Protein AF-A0A6J3LUP3-F1 (afdb_monomer)

Radius of gyration: 17.66 Å; Cα contacts (8 Å, |Δi|>4): 448; chains: 1; bounding box: 46×44×47 Å

Structure (mmCIF, N/CA/C/O backbone):
data_AF-A0A6J3LUP3-F1
#
_entry.id   AF-A0A6J3LUP3-F1
#
loop_
_atom_site.group_PDB
_atom_site.id
_atom_site.type_symbol
_atom_site.label_atom_id
_atom_site.label_alt_id
_atom_site.label_comp_id
_atom_site.label_asym_id
_atom_site.label_entity_id
_atom_site.label_seq_id
_atom_site.pdbx_PDB_ins_code
_atom_site.Cartn_x
_atom_site.Cartn_y
_atom_site.Cartn_z
_atom_site.occupancy
_atom_site.B_iso_or_equiv
_atom_site.auth_seq_id
_atom_site.auth_comp_id
_atom_site.auth_asym_id
_atom_site.auth_atom_id
_atom_site.pdbx_PDB_model_num
ATOM 1 N N . MET A 1 1 ? 12.423 1.508 -3.171 1.00 93.50 1 MET A N 1
ATOM 2 C CA . MET A 1 1 ? 11.706 2.631 -2.540 1.00 93.50 1 MET A CA 1
ATOM 3 C C . MET A 1 1 ? 11.277 2.197 -1.143 1.00 93.50 1 MET A C 1
ATOM 5 O O . MET A 1 1 ? 10.620 1.167 -1.035 1.00 93.50 1 MET A O 1
ATOM 9 N N . PRO A 1 2 ? 11.637 2.921 -0.070 1.00 95.81 2 PRO A N 1
ATOM 10 C CA . PRO A 1 2 ? 11.145 2.643 1.284 1.00 95.81 2 PRO A CA 1
ATOM 11 C C . PRO A 1 2 ? 9.615 2.756 1.351 1.00 95.81 2 PRO A C 1
ATOM 13 O O . PRO A 1 2 ? 9.026 3.575 0.643 1.00 95.81 2 PRO A O 1
ATOM 16 N N . LEU A 1 3 ? 8.964 1.976 2.219 1.00 97.62 3 LEU A N 1
ATOM 17 C CA . LEU A 1 3 ? 7.501 1.999 2.377 1.00 97.62 3 LEU A CA 1
ATOM 18 C C . LEU A 1 3 ? 6.988 3.373 2.843 1.00 97.62 3 LEU A C 1
ATOM 20 O O . LEU A 1 3 ? 5.899 3.790 2.461 1.00 97.62 3 LEU A O 1
ATOM 24 N N . GLU A 1 4 ? 7.795 4.113 3.597 1.00 97.38 4 GLU A N 1
ATOM 25 C CA . GLU A 1 4 ? 7.544 5.497 4.004 1.00 97.38 4 GLU A CA 1
ATOM 26 C C . GLU A 1 4 ? 7.571 6.457 2.805 1.00 97.38 4 GLU A C 1
ATOM 28 O O . GLU A 1 4 ? 6.749 7.368 2.702 1.00 97.38 4 GLU A O 1
ATOM 33 N N . GLY A 1 5 ? 8.498 6.230 1.867 1.00 95.75 5 GLY A N 1
ATOM 34 C CA . GLY A 1 5 ? 8.572 6.974 0.609 1.00 95.75 5 GLY A CA 1
ATOM 35 C C . GLY A 1 5 ? 7.363 6.693 -0.273 1.00 95.75 5 GLY A C 1
ATOM 36 O O . GLY A 1 5 ? 6.734 7.623 -0.773 1.00 95.75 5 GLY A O 1
ATOM 37 N N . LEU A 1 6 ? 6.969 5.420 -0.370 1.00 95.25 6 LEU A N 1
ATOM 38 C CA . LEU A 1 6 ? 5.735 5.014 -1.036 1.00 95.25 6 LEU A CA 1
ATOM 39 C C . LEU A 1 6 ? 4.502 5.690 -0.412 1.00 95.25 6 LEU A C 1
ATOM 41 O O . LEU A 1 6 ? 3.643 6.195 -1.133 1.00 95.25 6 LEU A O 1
ATOM 45 N N . TYR A 1 7 ? 4.419 5.727 0.919 1.00 96.31 7 TYR A N 1
ATOM 46 C CA . TYR A 1 7 ? 3.330 6.390 1.634 1.00 96.31 7 TYR A CA 1
ATOM 47 C C . TYR A 1 7 ? 3.274 7.898 1.344 1.00 96.31 7 TYR A C 1
ATOM 49 O O . TYR A 1 7 ? 2.184 8.443 1.155 1.00 96.31 7 TYR A O 1
ATOM 57 N N . SER A 1 8 ? 4.431 8.569 1.253 1.00 94.56 8 SER A N 1
ATOM 58 C CA . SER A 1 8 ? 4.510 9.977 0.830 1.00 94.56 8 SER A CA 1
ATOM 59 C C . SER A 1 8 ? 3.925 10.162 -0.566 1.00 94.56 8 SER A C 1
ATOM 61 O O . SER A 1 8 ? 3.013 10.967 -0.731 1.00 94.56 8 SER A O 1
ATOM 63 N N . LEU A 1 9 ? 4.375 9.358 -1.534 1.00 91.62 9 LEU A N 1
ATOM 64 C CA . LEU A 1 9 ? 3.915 9.427 -2.922 1.00 91.62 9 LEU A CA 1
ATOM 65 C C . LEU A 1 9 ? 2.401 9.195 -3.046 1.00 91.62 9 LEU A C 1
ATOM 67 O O . LEU A 1 9 ? 1.710 9.925 -3.755 1.00 91.62 9 LEU A O 1
ATOM 71 N N . LEU A 1 10 ? 1.853 8.220 -2.313 1.00 91.12 10 LEU A N 1
ATOM 72 C CA . LEU A 1 10 ? 0.406 7.985 -2.246 1.00 91.12 10 LEU A CA 1
ATOM 73 C C . LEU A 1 10 ? -0.349 9.204 -1.703 1.00 91.12 10 LEU A C 1
ATOM 75 O O . LEU A 1 10 ? -1.416 9.553 -2.213 1.00 91.12 10 LEU A O 1
ATOM 79 N N . SER A 1 11 ? 0.205 9.864 -0.684 1.00 91.81 11 SER A N 1
ATOM 80 C CA . SER A 1 11 ? -0.378 11.086 -0.1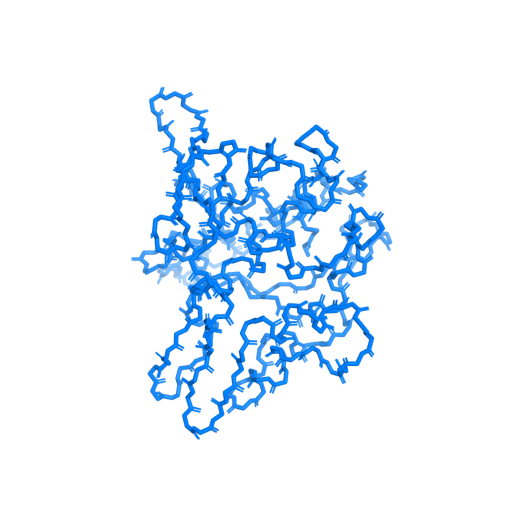33 1.00 91.81 11 SER A CA 1
ATOM 81 C C . SER A 1 11 ? -0.379 12.219 -1.150 1.00 91.81 11 SER A C 1
ATOM 83 O O . SER A 1 11 ? -1.368 12.934 -1.294 1.00 91.81 11 SER A O 1
ATOM 85 N N . ASP A 1 12 ? 0.730 12.409 -1.851 1.00 88.69 12 ASP A N 1
ATOM 86 C CA . ASP A 1 12 ? 0.857 13.490 -2.816 1.00 88.69 12 ASP A CA 1
ATOM 87 C C . ASP A 1 12 ? -0.070 13.257 -4.023 1.00 88.69 12 ASP A C 1
ATOM 89 O O . ASP A 1 12 ? -0.799 14.170 -4.426 1.00 88.69 12 ASP A O 1
ATOM 93 N N . SER A 1 13 ? -0.198 12.004 -4.475 1.00 84.62 13 SER A N 1
ATOM 94 C CA . SER A 1 13 ? -1.187 11.584 -5.477 1.00 84.62 13 SER A CA 1
ATOM 95 C C . SER A 1 13 ? -2.629 11.906 -5.051 1.00 84.62 13 SER A C 1
ATOM 97 O O . SER A 1 13 ? -3.381 12.523 -5.809 1.00 84.62 13 SER A O 1
ATOM 99 N N . LYS A 1 14 ? -3.027 1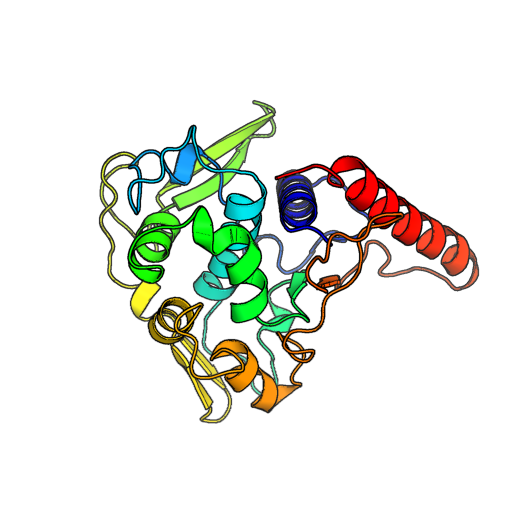1.582 -3.810 1.00 86.12 14 LYS A N 1
ATOM 100 C CA . LYS A 1 14 ? -4.375 11.899 -3.291 1.00 86.12 14 LYS A CA 1
ATOM 101 C C . LYS A 1 14 ? -4.635 13.390 -3.099 1.00 86.12 14 LYS A C 1
ATOM 103 O O . LYS A 1 14 ? -5.789 13.812 -3.150 1.00 86.12 14 LYS A O 1
ATOM 108 N N . GLN A 1 15 ? -3.586 14.182 -2.908 1.00 86.75 15 GLN A N 1
ATOM 109 C CA . GLN A 1 15 ? -3.655 15.643 -2.871 1.00 86.75 15 GLN A CA 1
ATOM 110 C C . GLN A 1 15 ? -3.724 16.273 -4.269 1.00 86.75 15 GLN A C 1
ATOM 112 O O . GLN A 1 15 ? -3.834 17.496 -4.366 1.00 86.75 15 GLN A O 1
ATOM 117 N N . GLN A 1 16 ? -3.665 15.461 -5.333 1.00 80.12 16 GLN A N 1
ATOM 118 C CA . GLN A 1 16 ? -3.541 15.903 -6.724 1.00 80.12 16 GLN A CA 1
ATOM 119 C C . GLN A 1 16 ? -2.311 16.790 -6.947 1.00 80.12 16 GLN A C 1
ATOM 121 O O . GLN A 1 16 ? -2.322 17.694 -7.786 1.00 80.12 16 GLN A O 1
ATOM 126 N N . LYS A 1 17 ? -1.244 16.553 -6.180 1.00 80.69 17 LYS A N 1
ATOM 127 C CA . LYS A 1 17 ? 0.051 17.149 -6.481 1.00 80.69 17 LYS A CA 1
ATOM 128 C C . LYS A 1 17 ? 0.625 16.458 -7.706 1.00 80.69 17 LYS A C 1
ATOM 130 O O . LYS A 1 17 ? 0.452 15.257 -7.907 1.00 80.69 17 LYS A O 1
ATOM 135 N N . MET A 1 18 ? 1.274 17.255 -8.540 1.00 68.31 18 MET A N 1
ATOM 136 C CA . MET A 1 18 ? 1.994 16.750 -9.697 1.00 68.31 18 MET A CA 1
ATOM 137 C C . MET A 1 18 ? 3.291 16.121 -9.194 1.00 68.31 18 MET A C 1
ATOM 139 O O . MET A 1 18 ? 4.218 16.847 -8.850 1.00 68.31 18 MET A O 1
ATOM 143 N N . GLU A 1 19 ? 3.326 14.793 -9.137 1.00 72.31 19 GLU A N 1
ATOM 144 C CA . GLU A 1 19 ? 4.516 14.012 -8.790 1.00 72.31 19 GLU A CA 1
ATOM 145 C C . GLU A 1 19 ? 5.080 13.354 -10.051 1.00 72.31 19 GLU A C 1
ATOM 147 O O . GLU A 1 19 ? 4.327 12.899 -10.922 1.00 72.31 19 GLU A O 1
ATOM 152 N N . THR A 1 20 ? 6.406 13.285 -10.177 1.00 78.31 20 THR A N 1
ATOM 153 C CA . THR A 1 20 ? 7.034 12.702 -11.374 1.00 78.31 20 THR A CA 1
ATOM 154 C C . THR A 1 20 ? 6.843 11.188 -11.390 1.00 78.31 20 THR A C 1
ATOM 156 O O . THR A 1 20 ? 6.611 10.603 -12.455 1.00 78.31 20 THR A O 1
ATOM 159 N N . LEU A 1 21 ? 6.910 10.558 -10.210 1.00 82.50 21 LEU A N 1
ATOM 160 C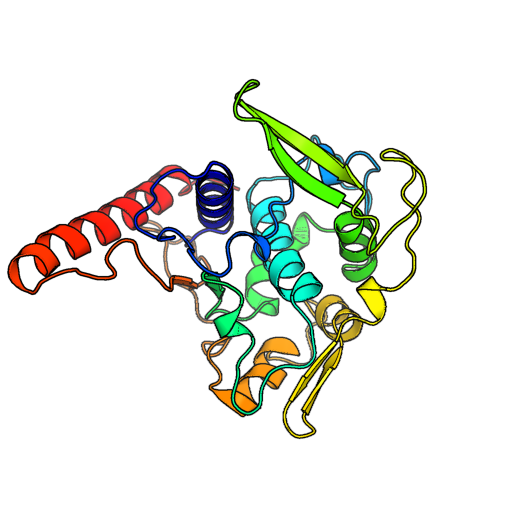 CA . LEU A 1 21 ? 6.854 9.105 -10.035 1.00 82.50 21 LEU A CA 1
ATOM 161 C C . LEU A 1 21 ? 5.442 8.523 -10.078 1.00 82.50 21 LEU A C 1
ATOM 163 O O . LEU A 1 21 ? 5.271 7.371 -10.459 1.00 82.50 21 LEU A O 1
ATOM 167 N N . ILE A 1 22 ? 4.419 9.293 -9.724 1.00 75.50 22 ILE A N 1
ATOM 168 C CA . ILE A 1 22 ? 3.023 8.891 -9.910 1.00 75.50 22 ILE A CA 1
ATOM 169 C C . ILE A 1 22 ? 2.407 9.948 -10.803 1.00 75.50 22 ILE A C 1
ATOM 171 O O . ILE A 1 22 ? 1.843 10.933 -10.326 1.00 75.50 22 ILE A O 1
ATOM 175 N N . GLY A 1 23 ? 2.567 9.767 -12.116 1.00 63.66 23 GLY A N 1
ATOM 176 C CA . GLY A 1 23 ? 1.936 10.682 -13.051 1.00 63.66 23 GLY A CA 1
ATOM 177 C C . GLY A 1 23 ? 0.432 10.672 -12.839 1.00 63.66 23 GLY A C 1
ATOM 178 O O . GLY A 1 23 ? -0.132 9.691 -12.352 1.00 63.66 23 GLY A O 1
ATOM 179 N N . TYR A 1 24 ? -0.193 11.811 -13.150 1.00 55.19 24 TYR A N 1
ATOM 180 C CA . TYR A 1 24 ? -1.622 12.027 -12.967 1.00 55.19 24 TYR A CA 1
ATOM 181 C C . TYR A 1 24 ? -2.379 10.829 -13.532 1.00 55.19 24 TYR A C 1
ATOM 183 O O . TYR A 1 24 ? -2.477 10.659 -14.751 1.00 55.19 24 TYR A O 1
ATOM 191 N N . ASP A 1 25 ? -2.852 9.973 -12.629 1.00 51.84 25 ASP A N 1
ATOM 192 C CA . ASP A 1 25 ? -3.521 8.733 -12.959 1.00 51.84 25 ASP A CA 1
ATOM 193 C C . ASP A 1 25 ? -4.909 9.113 -13.467 1.00 51.84 25 ASP A C 1
ATOM 195 O O . ASP A 1 25 ? -5.903 9.092 -12.743 1.00 51.84 25 ASP A O 1
ATOM 199 N N . ARG A 1 26 ? -4.947 9.557 -14.730 1.00 45.44 26 ARG A N 1
ATOM 200 C CA . ARG A 1 26 ? -6.134 10.026 -15.454 1.00 45.44 26 ARG A CA 1
ATOM 201 C C . ARG A 1 26 ? -7.203 8.932 -15.546 1.00 45.44 26 ARG A C 1
ATOM 203 O O . ARG A 1 26 ? -8.297 9.228 -16.010 1.00 45.44 26 ARG A O 1
ATOM 210 N N . TYR A 1 27 ? -6.888 7.706 -15.116 1.00 48.50 27 TYR A N 1
ATOM 211 C CA . TYR A 1 27 ? -7.770 6.553 -15.194 1.00 48.50 27 TYR A CA 1
ATOM 212 C C . TYR A 1 27 ? -7.964 5.781 -13.878 1.00 48.50 27 TYR A C 1
ATOM 214 O O . TYR A 1 27 ? -8.989 5.117 -13.779 1.00 48.50 27 TYR A O 1
ATOM 222 N N . ASN A 1 28 ? -7.089 5.859 -12.859 1.00 53.78 28 ASN A N 1
ATOM 223 C CA . ASN A 1 28 ? -7.186 4.948 -11.701 1.00 53.78 28 ASN A CA 1
ATOM 224 C C . ASN A 1 28 ? -6.783 5.503 -10.317 1.00 53.78 28 ASN A C 1
ATOM 226 O O . ASN A 1 28 ? -6.755 4.738 -9.349 1.00 53.78 28 ASN A O 1
ATOM 230 N N . GLY A 1 29 ? -6.576 6.817 -10.143 1.00 58.62 29 GLY A N 1
ATOM 231 C CA . GLY A 1 29 ? -6.276 7.395 -8.816 1.00 58.62 29 GLY A CA 1
ATOM 232 C C . GLY A 1 29 ? -7.355 7.117 -7.751 1.00 58.62 29 GLY A C 1
ATOM 233 O O . GLY A 1 29 ? -7.087 7.150 -6.547 1.00 58.62 29 GLY A O 1
ATOM 234 N N . GLU A 1 30 ? -8.576 6.785 -8.178 1.00 64.56 30 GLU A N 1
ATOM 235 C CA . GLU A 1 30 ? -9.679 6.333 -7.322 1.00 64.56 30 GLU A CA 1
ATOM 236 C C . GLU A 1 30 ? -9.450 4.949 -6.696 1.00 64.56 30 GLU A C 1
ATOM 238 O O . GLU A 1 30 ? -9.976 4.687 -5.617 1.00 64.56 30 GLU A O 1
ATOM 243 N N . ARG A 1 31 ? -8.656 4.081 -7.338 1.00 80.75 31 ARG A N 1
ATOM 244 C CA . ARG A 1 31 ? -8.373 2.705 -6.887 1.00 80.75 31 ARG A CA 1
ATOM 245 C C . ARG A 1 31 ? -7.213 2.628 -5.893 1.00 80.75 31 ARG A C 1
ATOM 247 O O . ARG A 1 31 ? -7.069 1.627 -5.196 1.00 80.75 31 ARG A O 1
ATOM 254 N N . LEU A 1 32 ? -6.401 3.683 -5.810 1.00 88.50 32 LEU A N 1
ATOM 255 C CA . LEU A 1 32 ? -5.410 3.831 -4.751 1.00 88.50 32 LEU A CA 1
ATOM 256 C C . LEU A 1 32 ? -6.115 4.120 -3.426 1.00 88.50 32 LEU A C 1
ATOM 258 O O . LEU A 1 32 ? -6.944 5.018 -3.328 1.00 88.50 32 LEU A O 1
ATOM 262 N N . GLU A 1 33 ? -5.754 3.406 -2.380 1.00 93.94 33 GLU A N 1
ATOM 263 C CA . GLU A 1 33 ? -6.191 3.678 -1.018 1.00 93.94 33 GLU A CA 1
ATOM 264 C C . GLU A 1 33 ? -5.069 4.406 -0.280 1.00 93.94 33 GLU A C 1
ATOM 266 O O . GLU A 1 33 ? -3.890 4.118 -0.476 1.00 93.94 33 GLU A O 1
ATOM 271 N N . TYR A 1 34 ? -5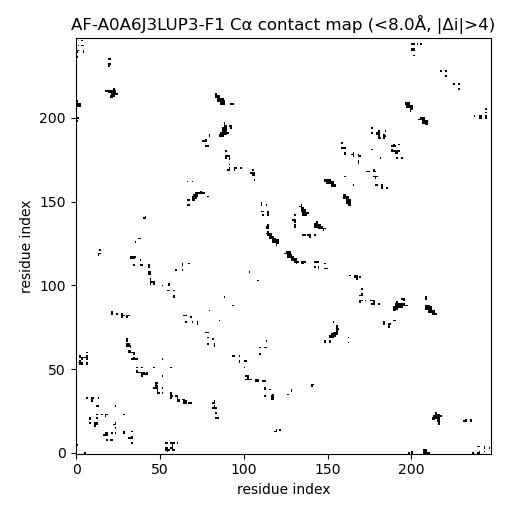.434 5.362 0.572 1.00 96.00 34 TYR A N 1
ATOM 272 C CA . TYR A 1 34 ? -4.488 6.072 1.428 1.00 96.00 34 TYR A CA 1
ATOM 273 C C . TYR A 1 34 ? -4.912 5.893 2.884 1.00 96.00 34 TYR A C 1
ATOM 275 O O . TYR A 1 34 ? -5.798 6.574 3.399 1.00 96.00 34 TYR A O 1
ATOM 283 N N . VAL A 1 35 ? -4.312 4.904 3.540 1.00 98.12 35 VAL A N 1
ATOM 284 C CA . VAL A 1 35 ? -4.617 4.565 4.930 1.00 98.12 35 VAL A CA 1
ATOM 285 C C . VAL A 1 35 ? -3.986 5.619 5.826 1.00 98.12 35 VAL A C 1
ATOM 287 O O . VAL A 1 35 ? -2.767 5.708 5.933 1.00 98.12 35 VAL A O 1
ATOM 290 N N . THR A 1 36 ? -4.817 6.417 6.490 1.00 97.94 36 THR A N 1
ATOM 291 C CA . THR A 1 36 ? -4.351 7.425 7.448 1.00 97.94 36 THR A CA 1
ATOM 292 C C . THR A 1 36 ? -4.284 6.849 8.860 1.00 97.94 36 THR A C 1
ATOM 294 O O . THR A 1 36 ? -4.860 5.802 9.162 1.00 97.94 36 THR A O 1
ATOM 297 N N . LYS A 1 37 ? -3.644 7.580 9.780 1.00 97.94 37 LYS A N 1
ATOM 298 C CA . LYS A 1 37 ? -3.649 7.245 11.215 1.00 97.94 37 LYS A CA 1
ATOM 299 C C . LYS A 1 37 ? -5.065 7.108 11.790 1.00 97.94 37 LYS A C 1
ATOM 301 O O . LYS A 1 37 ? -5.273 6.308 12.696 1.00 97.94 37 LYS A O 1
ATOM 306 N N . ASP A 1 38 ? -6.040 7.826 11.238 1.00 97.44 38 ASP A N 1
ATOM 307 C CA . ASP A 1 38 ? -7.431 7.797 11.701 1.00 97.44 38 ASP A CA 1
ATOM 308 C C . ASP A 1 38 ? -8.136 6.464 11.394 1.00 97.44 38 ASP A C 1
ATOM 310 O O . ASP A 1 38 ? -9.089 6.109 12.083 1.00 97.44 38 ASP A O 1
ATOM 314 N N . PHE A 1 39 ? -7.639 5.655 10.448 1.00 98.19 39 PHE A N 1
ATOM 315 C CA . PHE A 1 39 ? -8.162 4.295 10.231 1.00 98.19 39 PHE A CA 1
ATOM 316 C C . PHE A 1 39 ? -7.909 3.390 11.452 1.00 98.19 39 PHE A C 1
ATOM 318 O O . PHE A 1 39 ? -8.610 2.403 11.665 1.00 98.19 39 PHE A O 1
ATOM 325 N N . PHE A 1 40 ? -6.932 3.749 12.290 1.00 97.81 40 PHE A N 1
ATOM 326 C CA . PHE A 1 40 ? -6.578 3.044 13.519 1.00 97.81 40 PHE A CA 1
ATOM 327 C C . PHE A 1 40 ? -7.292 3.611 14.759 1.00 97.81 40 PHE A C 1
ATOM 329 O O . PHE A 1 40 ? -6.910 3.302 15.890 1.00 97.81 40 PHE A O 1
ATOM 336 N N . GLN A 1 41 ? -8.335 4.435 14.588 1.00 95.94 41 GLN A N 1
ATOM 337 C CA . GLN A 1 41 ? -9.082 5.032 15.707 1.00 95.94 41 GLN A CA 1
ATOM 338 C C . GLN A 1 41 ? -9.744 3.994 16.627 1.00 95.94 41 GLN A C 1
ATOM 340 O O . GLN A 1 41 ? -9.869 4.230 17.826 1.00 95.94 41 GLN A O 1
ATOM 345 N N . THR A 1 42 ? -10.095 2.816 16.103 1.00 96.19 42 THR A N 1
ATOM 346 C CA . THR A 1 42 ? -10.650 1.691 16.880 1.00 96.19 42 THR A CA 1
ATOM 347 C C . THR A 1 42 ? -9.583 0.742 17.426 1.00 96.19 42 THR A C 1
ATOM 349 O O . THR A 1 42 ? -9.905 -0.278 18.029 1.00 96.19 42 THR A O 1
ATOM 352 N N . SER A 1 43 ? -8.304 1.078 17.242 1.00 96.56 43 SER A N 1
ATOM 353 C CA . SER A 1 43 ? -7.150 0.254 17.611 1.00 96.56 43 SER A CA 1
ATOM 354 C C . SER A 1 43 ? -7.193 -1.184 17.059 1.00 96.56 43 SER A C 1
ATOM 356 O O . SER A 1 43 ? -7.043 -2.138 17.835 1.00 96.56 43 SER A O 1
ATOM 358 N N . PRO A 1 44 ? -7.392 -1.381 15.736 1.00 96.25 44 PRO A N 1
ATOM 359 C CA . PRO A 1 44 ? -7.394 -2.716 15.144 1.00 96.25 44 PRO A CA 1
ATOM 360 C C . PRO A 1 44 ? -6.066 -3.423 15.423 1.00 96.25 44 PRO A C 1
ATOM 362 O O . PRO A 1 44 ? -4.999 -2.806 15.409 1.00 96.25 44 PRO A O 1
ATOM 365 N N . ASN A 1 45 ? -6.132 -4.713 15.751 1.00 94.88 45 ASN A N 1
ATOM 366 C CA . ASN A 1 45 ? -4.986 -5.506 16.211 1.00 94.88 45 ASN A CA 1
ATOM 367 C C . ASN A 1 45 ? -4.179 -4.861 17.354 1.00 94.88 45 ASN A C 1
ATOM 369 O O . ASN A 1 45 ? -2.982 -5.107 17.493 1.00 94.88 45 ASN A O 1
ATOM 373 N N . LYS A 1 46 ? -4.836 -4.062 18.208 1.00 94.94 46 LYS A N 1
ATOM 374 C CA . LYS A 1 46 ? -4.219 -3.316 19.322 1.00 94.94 46 LYS A CA 1
ATOM 375 C C . LYS A 1 46 ? -3.221 -2.240 18.865 1.00 94.94 46 LYS A C 1
ATOM 377 O O . LYS A 1 46 ? -2.442 -1.745 19.678 1.00 94.94 46 LYS A O 1
ATOM 382 N N . ILE A 1 47 ? -3.249 -1.849 17.592 1.00 95.50 47 ILE A N 1
ATOM 383 C CA . ILE A 1 47 ? -2.394 -0.797 17.037 1.00 95.50 47 ILE A CA 1
ATOM 384 C C . ILE A 1 47 ? -3.144 0.528 17.141 1.00 95.50 47 ILE A C 1
ATOM 386 O O . ILE A 1 47 ? -4.125 0.746 16.438 1.00 95.50 47 ILE A O 1
ATOM 390 N N . SER A 1 48 ? -2.690 1.424 18.016 1.00 94.88 48 SER A N 1
ATOM 391 C CA . SER A 1 48 ? -3.308 2.750 18.145 1.00 94.88 48 SER A CA 1
ATOM 392 C C . SER A 1 48 ? -2.889 3.696 17.014 1.00 94.88 48 SER A C 1
ATOM 394 O O . SER A 1 48 ? -1.764 3.624 16.512 1.00 94.88 48 SER A O 1
ATOM 396 N N . SER A 1 49 ? -3.743 4.671 16.696 1.00 95.69 49 SER A N 1
ATOM 397 C CA . SER A 1 49 ? -3.448 5.746 15.732 1.00 95.69 49 SER A CA 1
ATOM 398 C C . SER A 1 49 ? -2.184 6.554 16.048 1.00 95.69 49 SER A C 1
ATOM 400 O O . SER A 1 49 ? -1.568 7.124 15.150 1.00 95.69 49 SER A O 1
ATOM 402 N N . LYS A 1 50 ? -1.760 6.598 17.316 1.00 94.94 50 LYS A N 1
ATOM 403 C CA . LYS A 1 50 ? -0.529 7.284 17.742 1.00 94.94 50 LYS A CA 1
ATOM 404 C C . LYS A 1 50 ? 0.728 6.437 17.545 1.00 94.94 50 LYS A C 1
ATOM 406 O O . LYS A 1 50 ? 1.806 7.004 17.404 1.00 94.94 50 LYS A O 1
ATOM 411 N N . ALA A 1 51 ? 0.588 5.113 17.569 1.00 93.38 51 ALA A N 1
ATOM 412 C CA . ALA A 1 51 ? 1.702 4.170 17.493 1.00 93.38 51 ALA A CA 1
ATOM 413 C C . ALA A 1 51 ? 2.005 3.711 16.060 1.00 93.38 51 ALA A C 1
ATOM 415 O O . ALA A 1 51 ? 3.109 3.242 15.800 1.00 93.38 51 ALA A O 1
ATOM 416 N N . VAL A 1 52 ? 1.044 3.834 15.139 1.00 96.81 52 VAL A N 1
ATOM 417 C CA . VAL A 1 52 ? 1.243 3.436 13.743 1.00 96.81 52 VAL A CA 1
ATOM 418 C C . VAL A 1 52 ? 2.238 4.366 13.034 1.00 96.81 52 VAL A C 1
ATOM 420 O O . VAL A 1 52 ? 2.127 5.597 13.084 1.00 96.81 52 VAL A O 1
ATOM 423 N N . THR A 1 53 ? 3.230 3.756 12.392 1.00 97.00 53 THR A N 1
ATOM 424 C CA . THR A 1 53 ? 4.333 4.409 11.679 1.00 97.00 53 THR A CA 1
ATOM 425 C C . THR A 1 53 ? 4.059 4.489 10.177 1.00 97.00 53 THR A C 1
ATOM 427 O O . THR A 1 53 ? 3.225 3.757 9.645 1.00 97.00 53 THR A O 1
ATOM 430 N N . ASP A 1 54 ? 4.759 5.383 9.479 1.00 97.81 54 ASP A N 1
ATOM 431 C CA . ASP A 1 54 ? 4.506 5.661 8.058 1.00 97.81 54 ASP A CA 1
ATOM 432 C C . ASP A 1 54 ? 4.781 4.456 7.139 1.00 97.81 54 ASP A C 1
ATOM 434 O O . ASP A 1 54 ? 4.118 4.308 6.118 1.00 97.81 54 ASP A O 1
ATOM 438 N N . ASP A 1 55 ? 5.695 3.554 7.502 1.00 97.62 55 ASP A N 1
ATOM 439 C CA . ASP A 1 55 ? 5.958 2.315 6.758 1.00 97.62 55 ASP A CA 1
ATOM 440 C C . ASP A 1 55 ? 4.803 1.313 6.884 1.00 97.62 55 ASP A C 1
ATOM 442 O O . ASP A 1 55 ? 4.411 0.692 5.895 1.00 97.62 55 ASP A O 1
ATOM 446 N N . VAL A 1 56 ? 4.205 1.203 8.076 1.00 98.06 56 VAL A N 1
ATOM 447 C CA . VAL A 1 56 ? 2.980 0.422 8.300 1.00 98.06 56 VAL A CA 1
ATOM 448 C C . VAL A 1 56 ? 1.830 1.024 7.500 1.00 98.06 56 VAL A C 1
ATOM 450 O O . VAL A 1 56 ? 1.107 0.290 6.830 1.00 98.06 56 VAL A O 1
ATOM 453 N N . LEU A 1 57 ? 1.674 2.352 7.512 1.00 98.50 57 LEU A N 1
ATOM 454 C CA . LEU A 1 57 ? 0.649 3.033 6.715 1.00 98.50 57 LEU A CA 1
ATOM 455 C C . LEU A 1 57 ? 0.875 2.834 5.210 1.00 98.50 57 LEU A C 1
ATOM 457 O O . LEU A 1 57 ? -0.087 2.577 4.486 1.00 98.50 57 LEU A O 1
ATOM 461 N N . GLY A 1 58 ? 2.123 2.874 4.741 1.00 98.06 58 GLY A N 1
ATOM 462 C CA . GLY A 1 58 ? 2.497 2.590 3.354 1.00 98.06 58 GLY A CA 1
ATOM 463 C C . GLY A 1 58 ? 2.169 1.161 2.933 1.00 98.06 58 GLY A C 1
ATOM 464 O O . GLY A 1 58 ? 1.509 0.956 1.914 1.00 98.06 58 GLY A O 1
ATOM 465 N N . PHE A 1 59 ? 2.547 0.174 3.750 1.00 98.38 59 PHE A N 1
ATOM 466 C CA . PHE A 1 59 ? 2.203 -1.231 3.521 1.00 98.38 59 PHE A CA 1
ATOM 467 C C . PHE A 1 59 ? 0.685 -1.449 3.494 1.00 98.38 59 PHE A C 1
ATOM 469 O O . PHE A 1 59 ? 0.161 -2.045 2.552 1.00 98.38 59 PHE A O 1
ATOM 476 N N . CYS A 1 60 ? -0.037 -0.923 4.489 1.00 98.62 60 CYS A N 1
ATOM 477 C CA . CYS A 1 60 ? -1.490 -1.044 4.562 1.00 98.62 60 CYS A CA 1
ATOM 478 C C . CYS A 1 60 ? -2.186 -0.364 3.379 1.00 98.62 60 CYS A C 1
ATOM 480 O O . CYS A 1 60 ? -3.129 -0.922 2.826 1.00 98.62 60 CYS A O 1
ATOM 482 N N . SER A 1 61 ? -1.710 0.805 2.952 1.00 98.19 61 SER A N 1
ATOM 483 C CA . SER A 1 61 ? -2.250 1.508 1.784 1.00 98.19 61 SER A CA 1
ATOM 484 C C . SER A 1 61 ? -2.083 0.686 0.509 1.00 98.19 61 SER A C 1
ATOM 486 O O . SER A 1 61 ? -3.038 0.527 -0.252 1.00 98.19 61 SER A O 1
ATOM 488 N N . LEU A 1 62 ? -0.904 0.094 0.301 1.00 97.50 62 LEU A N 1
ATOM 489 C CA . LEU A 1 62 ? -0.629 -0.747 -0.862 1.00 97.50 62 LEU A CA 1
ATOM 490 C C . LEU A 1 62 ? -1.517 -1.997 -0.887 1.00 97.50 62 LEU A C 1
ATOM 492 O O . LEU A 1 62 ? -2.203 -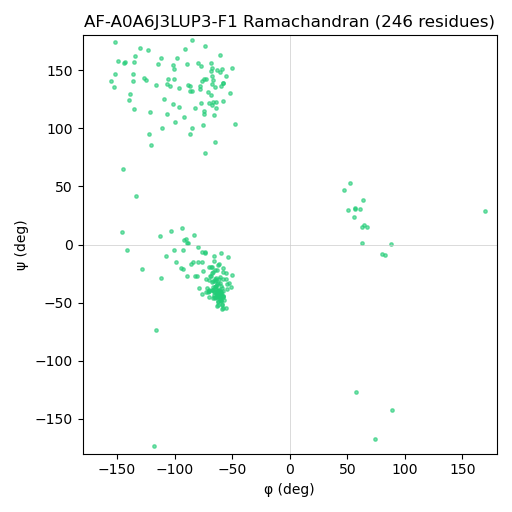2.241 -1.879 1.00 97.50 62 LEU A O 1
ATOM 496 N N . VAL A 1 63 ? -1.538 -2.770 0.204 1.00 97.81 63 VAL A N 1
ATOM 497 C CA . VAL A 1 63 ? -2.353 -3.993 0.294 1.00 97.81 63 VAL A CA 1
ATOM 498 C C . VAL A 1 63 ? -3.834 -3.665 0.122 1.00 97.81 63 VAL A C 1
ATOM 500 O O . VAL A 1 63 ? -4.517 -4.341 -0.645 1.00 97.81 63 VAL A O 1
ATOM 503 N N . LEU A 1 64 ? -4.332 -2.607 0.773 1.00 97.75 64 LEU A N 1
ATOM 504 C CA . LEU A 1 64 ? -5.745 -2.242 0.693 1.00 97.75 64 LEU A CA 1
ATOM 505 C C . LEU A 1 64 ? -6.146 -1.771 -0.710 1.00 97.75 64 LEU A C 1
ATOM 507 O O . LEU A 1 64 ? -7.234 -2.127 -1.161 1.00 97.75 64 LEU A O 1
ATOM 511 N N . SER A 1 65 ? -5.262 -1.054 -1.415 1.00 95.56 65 SER A N 1
ATOM 512 C CA . SER A 1 65 ? -5.474 -0.656 -2.816 1.00 95.56 65 SER A CA 1
ATOM 513 C C . SER A 1 65 ? -5.747 -1.884 -3.684 1.00 95.56 65 SER A C 1
ATOM 515 O O . SER A 1 65 ? -6.791 -1.987 -4.327 1.00 95.56 65 SER A O 1
ATOM 517 N N . TYR A 1 66 ? -4.849 -2.873 -3.641 1.00 95.62 66 TYR A N 1
ATOM 518 C CA . TYR A 1 66 ? -5.010 -4.105 -4.414 1.00 95.62 66 TYR A CA 1
ATOM 519 C C . TYR A 1 66 ? -6.202 -4.944 -3.946 1.00 95.62 66 TYR A C 1
ATOM 521 O O . TYR A 1 66 ? -6.919 -5.507 -4.770 1.00 95.62 66 TYR A O 1
ATOM 529 N N . ALA A 1 67 ? -6.451 -5.025 -2.643 1.00 96.75 67 ALA A N 1
ATOM 530 C CA . ALA A 1 67 ? -7.549 -5.811 -2.097 1.00 96.75 67 ALA A CA 1
ATOM 531 C C . ALA A 1 67 ? -8.926 -5.249 -2.496 1.00 96.75 67 ALA A C 1
ATOM 533 O O . ALA A 1 67 ? -9.807 -5.992 -2.934 1.00 96.75 67 ALA A O 1
ATOM 534 N N . LYS A 1 68 ? -9.121 -3.929 -2.408 1.00 95.56 68 LYS A N 1
ATOM 535 C CA . LYS A 1 68 ? -10.385 -3.287 -2.801 1.00 95.56 68 LYS A CA 1
ATOM 536 C C . LYS A 1 68 ? -10.582 -3.251 -4.319 1.00 95.56 68 LYS A C 1
ATOM 538 O O . LYS A 1 68 ? -11.728 -3.345 -4.770 1.00 95.56 68 LYS A O 1
ATOM 543 N N . ALA A 1 69 ? -9.497 -3.192 -5.093 1.00 92.69 69 ALA A N 1
ATOM 544 C CA . ALA A 1 69 ? -9.523 -3.278 -6.555 1.00 92.69 69 ALA A CA 1
ATOM 545 C C . ALA A 1 69 ? -9.807 -4.694 -7.096 1.00 92.69 69 ALA A C 1
ATOM 547 O O . ALA A 1 69 ? -9.991 -4.847 -8.300 1.00 92.69 69 ALA A O 1
ATOM 548 N N . ALA A 1 70 ? -9.864 -5.723 -6.241 1.00 93.75 70 ALA A N 1
ATOM 549 C CA . ALA A 1 70 ? -10.139 -7.090 -6.670 1.00 93.75 70 ALA A CA 1
ATOM 550 C C . ALA A 1 70 ? -11.545 -7.232 -7.269 1.00 93.75 70 ALA A C 1
ATOM 552 O O . ALA A 1 70 ? -12.559 -7.019 -6.595 1.00 93.75 70 ALA A O 1
ATOM 553 N N . GLU A 1 71 ? -11.602 -7.601 -8.540 1.00 88.62 71 GLU A N 1
ATOM 554 C CA . GLU A 1 71 ? -12.825 -7.803 -9.308 1.00 88.62 71 GLU A CA 1
ATOM 555 C C . GLU A 1 71 ? -12.596 -8.845 -10.412 1.00 88.62 71 GLU A C 1
ATOM 557 O O . GLU A 1 71 ? -11.473 -9.316 -10.623 1.00 88.62 71 GLU A O 1
ATOM 562 N N . SER A 1 72 ? -13.667 -9.220 -11.118 1.00 82.94 72 SER A N 1
ATOM 563 C CA . SER A 1 72 ? -13.516 -9.983 -12.361 1.00 82.94 72 SER A CA 1
ATOM 564 C C . SER A 1 72 ? -12.832 -9.094 -13.392 1.00 82.94 72 SER A C 1
ATOM 566 O O . SER A 1 72 ? -13.309 -7.995 -13.677 1.00 82.94 72 SER A O 1
ATOM 568 N N . MET A 1 73 ? -11.699 -9.550 -13.908 1.00 84.81 73 MET A N 1
ATOM 569 C CA . MET A 1 73 ? -10.890 -8.775 -14.837 1.00 84.81 73 MET A CA 1
ATOM 570 C C . MET A 1 73 ? -11.345 -9.039 -16.272 1.00 84.81 73 MET A C 1
ATOM 572 O O . MET A 1 73 ? -11.944 -10.070 -16.577 1.00 84.81 73 MET A O 1
ATOM 576 N N . GLN A 1 74 ? -11.076 -8.083 -17.159 1.00 81.06 74 GLN A N 1
ATOM 577 C CA . GLN A 1 74 ? -11.241 -8.316 -18.592 1.00 81.06 74 GLN A CA 1
ATOM 578 C C . GLN A 1 74 ? -10.279 -9.426 -19.047 1.00 81.06 74 GLN A C 1
ATOM 580 O O . GLN A 1 74 ? -9.189 -9.525 -18.480 1.00 81.06 74 GLN A O 1
ATOM 585 N N . PRO A 1 75 ? -10.627 -10.214 -20.079 1.00 77.50 75 PRO A N 1
ATOM 586 C CA . PRO A 1 75 ? -9.716 -11.217 -20.617 1.00 77.50 75 PRO A CA 1
ATOM 587 C C . PRO A 1 75 ? -8.349 -10.614 -20.956 1.00 77.50 75 PRO A C 1
ATOM 589 O O . PRO A 1 75 ? -8.276 -9.600 -21.656 1.00 77.50 75 PRO A O 1
ATOM 592 N N . ASN A 1 76 ? -7.273 -11.254 -20.493 1.00 72.25 76 ASN A N 1
ATOM 593 C CA . ASN A 1 76 ? -5.882 -10.800 -20.651 1.00 72.25 76 ASN A CA 1
ATOM 594 C C . ASN A 1 76 ? -5.526 -9.509 -19.886 1.00 72.25 76 ASN A C 1
ATOM 596 O O . ASN A 1 76 ? -4.495 -8.893 -20.168 1.00 72.25 76 ASN A O 1
ATOM 600 N N . ALA A 1 77 ? -6.350 -9.068 -18.932 1.00 81.62 77 ALA A N 1
ATOM 601 C CA . ALA A 1 77 ? -5.984 -7.986 -18.027 1.00 81.62 77 ALA A CA 1
ATOM 602 C C . ALA A 1 77 ? -5.263 -8.540 -16.790 1.00 81.62 77 ALA A C 1
ATOM 604 O O . ALA A 1 77 ? -5.683 -9.526 -16.196 1.00 81.62 77 ALA A O 1
ATOM 605 N N . SER A 1 78 ? -4.193 -7.861 -16.369 1.00 82.81 78 SER A N 1
ATOM 606 C CA . SER A 1 78 ? -3.521 -8.122 -15.090 1.00 82.81 78 SER A CA 1
ATOM 607 C C . SER A 1 78 ? -3.964 -7.087 -14.044 1.00 82.81 78 SER A C 1
ATOM 609 O O . SER A 1 78 ? -4.224 -5.929 -14.404 1.00 82.81 78 SER A O 1
ATOM 611 N N . PRO A 1 79 ? -3.975 -7.440 -12.741 1.00 85.81 79 PRO A N 1
ATOM 612 C CA . PRO A 1 79 ? -4.210 -6.496 -11.646 1.00 85.81 79 PRO A CA 1
ATOM 613 C C . PRO A 1 79 ? -3.335 -5.237 -11.718 1.00 85.81 79 PRO A C 1
ATOM 615 O O . PRO A 1 79 ? -3.747 -4.170 -11.263 1.00 85.81 79 PRO A O 1
ATOM 618 N N . LYS A 1 80 ? -2.157 -5.317 -12.353 1.00 83.19 80 LYS A N 1
ATOM 619 C CA . LYS A 1 80 ? -1.264 -4.170 -12.571 1.00 83.19 80 LYS A CA 1
ATOM 620 C C . LYS A 1 80 ? -1.869 -3.042 -13.406 1.00 83.19 80 LYS A C 1
ATOM 622 O O . LYS A 1 80 ? -1.313 -1.947 -13.456 1.00 83.19 80 LYS A O 1
ATOM 627 N N . MET A 1 81 ? -2.950 -3.304 -14.137 1.00 82.06 81 MET A N 1
ATOM 628 C CA . MET A 1 81 ? -3.652 -2.296 -14.938 1.00 82.06 81 MET A CA 1
ATOM 629 C C . MET A 1 81 ? -4.506 -1.362 -14.075 1.00 82.06 81 MET A C 1
ATOM 631 O O . MET A 1 81 ? -4.895 -0.295 -14.542 1.00 82.06 81 MET A O 1
ATOM 635 N N . ASN A 1 82 ? -4.761 -1.743 -12.821 1.00 79.62 82 ASN A N 1
ATOM 636 C CA . ASN A 1 82 ? -5.640 -1.017 -11.910 1.00 79.62 82 ASN A CA 1
ATOM 637 C C . ASN A 1 82 ? -4.900 -0.031 -11.008 1.00 79.62 82 ASN A C 1
ATOM 639 O O . ASN A 1 82 ? -5.536 0.841 -10.427 1.00 79.62 82 ASN A O 1
ATOM 643 N N . ILE A 1 83 ? -3.591 -0.211 -10.824 1.00 85.62 83 ILE A N 1
ATOM 644 C CA . ILE A 1 83 ? -2.795 0.522 -9.841 1.00 85.62 83 ILE A CA 1
ATOM 645 C C . ILE A 1 83 ? -1.446 0.881 -10.467 1.00 85.62 83 ILE A C 1
ATOM 647 O O . ILE A 1 83 ? -0.704 0.008 -10.913 1.00 85.62 83 ILE A O 1
ATOM 651 N N . ALA A 1 84 ? -1.112 2.173 -10.467 1.00 84.44 84 ALA A N 1
ATOM 652 C CA . ALA A 1 84 ? 0.138 2.688 -11.031 1.00 84.44 84 ALA A CA 1
ATOM 653 C C . ALA A 1 84 ? 1.397 2.272 -10.243 1.00 84.44 84 ALA A C 1
ATOM 655 O O . ALA A 1 84 ? 2.506 2.311 -10.770 1.00 84.44 84 ALA A O 1
ATOM 656 N N . ILE A 1 85 ? 1.234 1.863 -8.985 1.00 90.06 85 ILE A N 1
ATOM 657 C CA . ILE A 1 85 ? 2.322 1.432 -8.106 1.00 90.06 85 ILE A CA 1
ATOM 658 C C . ILE A 1 85 ? 2.370 -0.091 -8.078 1.00 90.06 85 ILE A C 1
ATOM 660 O O . ILE A 1 85 ? 1.567 -0.751 -7.409 1.00 90.06 85 ILE A O 1
ATOM 664 N N . MET A 1 86 ? 3.351 -0.663 -8.762 1.00 91.88 86 MET A N 1
ATOM 665 C CA . MET A 1 86 ? 3.480 -2.105 -8.863 1.00 91.88 86 MET A CA 1
ATOM 666 C C . MET A 1 86 ? 4.640 -2.626 -8.012 1.00 91.88 86 MET A C 1
ATOM 668 O O . MET A 1 86 ? 5.800 -2.356 -8.330 1.00 91.88 86 MET A O 1
ATOM 672 N N . PRO A 1 87 ? 4.375 -3.392 -6.939 1.00 95.75 87 PRO A N 1
ATOM 673 C CA . PRO A 1 87 ? 5.444 -4.012 -6.177 1.00 95.75 87 PRO A CA 1
ATOM 674 C C . PRO A 1 87 ? 6.083 -5.120 -7.015 1.00 95.75 87 PRO A C 1
ATOM 676 O O . PRO A 1 87 ? 5.412 -6.053 -7.451 1.00 95.75 87 PRO A O 1
ATOM 679 N N . ARG A 1 88 ? 7.391 -5.018 -7.251 1.00 97.12 88 ARG A N 1
ATOM 680 C CA . ARG A 1 88 ? 8.182 -6.070 -7.908 1.00 97.12 88 ARG A CA 1
ATOM 681 C C . ARG A 1 88 ? 8.732 -7.065 -6.888 1.00 97.12 88 ARG A C 1
ATOM 683 O O . ARG A 1 88 ? 8.942 -8.224 -7.236 1.00 97.12 88 ARG A O 1
ATOM 690 N N . THR A 1 89 ? 8.942 -6.614 -5.653 1.00 97.00 89 THR A N 1
ATOM 691 C CA . THR A 1 89 ? 9.182 -7.457 -4.473 1.00 97.00 89 THR A CA 1
ATOM 692 C C . THR A 1 89 ? 7.869 -8.079 -3.992 1.00 97.00 89 THR A C 1
ATOM 694 O O . THR A 1 89 ? 6.837 -7.412 -4.003 1.00 97.00 89 THR A O 1
ATOM 697 N N . ASP A 1 90 ? 7.895 -9.342 -3.565 1.00 96.06 90 ASP A N 1
ATOM 698 C CA . ASP A 1 90 ? 6.708 -10.043 -3.055 1.00 96.06 90 ASP A CA 1
ATOM 699 C C . ASP A 1 90 ? 6.205 -9.482 -1.704 1.00 96.06 90 ASP A C 1
ATOM 701 O O . ASP A 1 90 ? 6.948 -8.865 -0.926 1.00 96.06 90 ASP A O 1
ATOM 705 N N . PHE A 1 91 ? 4.918 -9.682 -1.404 1.00 97.00 91 PHE A N 1
ATOM 706 C CA . PHE A 1 91 ? 4.279 -9.144 -0.198 1.00 97.00 91 PHE A CA 1
ATOM 707 C C . PHE A 1 91 ? 4.780 -9.805 1.083 1.00 97.00 91 PHE A C 1
ATOM 709 O O . PHE A 1 91 ? 4.812 -9.148 2.124 1.00 97.00 91 PHE A O 1
ATOM 716 N N . ASN A 1 92 ? 5.237 -11.059 1.022 1.00 96.12 92 ASN A N 1
ATOM 717 C CA . ASN A 1 92 ? 5.890 -11.717 2.157 1.00 96.12 92 ASN A CA 1
ATOM 718 C C . ASN A 1 92 ? 7.158 -10.961 2.579 1.00 96.12 92 ASN A C 1
ATOM 720 O O . ASN A 1 92 ? 7.401 -10.738 3.766 1.00 96.12 92 ASN A O 1
ATOM 724 N N . THR A 1 93 ? 7.966 -10.545 1.611 1.00 95.50 93 THR A N 1
ATOM 725 C CA . THR A 1 93 ? 9.222 -9.826 1.817 1.00 95.50 93 THR A CA 1
ATOM 726 C C . THR A 1 93 ? 8.966 -8.390 2.254 1.00 95.50 93 THR A C 1
ATOM 728 O O . THR A 1 93 ? 9.613 -7.928 3.193 1.00 95.50 93 THR A O 1
ATOM 731 N N . MET A 1 94 ? 7.979 -7.706 1.667 1.00 96.75 94 MET A N 1
ATOM 732 C CA . MET A 1 94 ? 7.556 -6.380 2.140 1.00 96.75 94 MET A CA 1
ATOM 733 C C . MET A 1 94 ? 7.041 -6.427 3.584 1.00 96.75 94 MET A C 1
ATOM 735 O O . MET A 1 94 ? 7.448 -5.611 4.410 1.00 96.75 94 MET A O 1
ATOM 739 N N . PHE A 1 95 ? 6.213 -7.419 3.925 1.00 96.75 95 PHE A N 1
ATOM 740 C CA . PHE A 1 95 ? 5.656 -7.558 5.270 1.00 96.75 95 PHE A CA 1
ATOM 741 C C . PHE A 1 95 ? 6.730 -7.780 6.336 1.00 96.75 95 PHE A C 1
ATOM 743 O O . PHE A 1 95 ? 6.596 -7.258 7.440 1.00 96.75 95 PHE A O 1
ATOM 750 N N . LYS A 1 96 ? 7.841 -8.469 6.030 1.00 95.19 96 LYS A N 1
ATOM 751 C CA . LYS A 1 96 ? 8.955 -8.637 6.987 1.00 95.19 96 LYS A CA 1
ATOM 752 C C . LYS A 1 96 ? 9.452 -7.304 7.556 1.00 95.19 96 LYS A C 1
ATOM 754 O O . LYS A 1 96 ? 9.803 -7.273 8.734 1.00 95.19 96 LYS A O 1
ATOM 759 N N . GLN A 1 97 ? 9.419 -6.221 6.774 1.00 95.12 97 GLN A N 1
ATOM 760 C CA . GLN A 1 97 ? 9.865 -4.890 7.210 1.00 95.12 97 GLN A CA 1
ATOM 761 C C . GLN A 1 97 ? 8.962 -4.286 8.294 1.00 95.12 97 GLN A C 1
ATOM 763 O O . GLN A 1 97 ? 9.452 -3.616 9.197 1.00 95.12 97 GLN A O 1
ATOM 768 N N . VAL A 1 98 ? 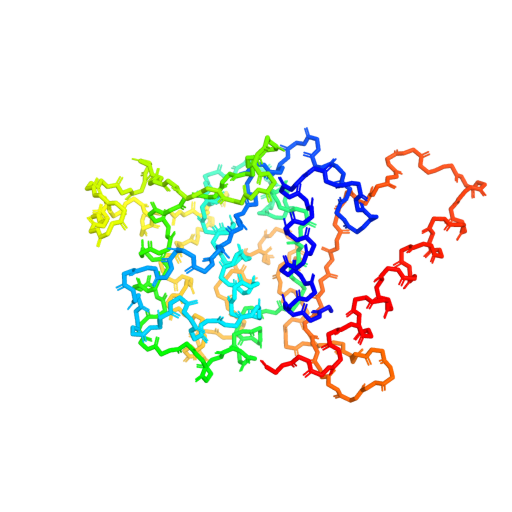7.662 -4.588 8.253 1.00 96.00 98 VAL A N 1
ATOM 769 C CA . VAL A 1 98 ? 6.647 -4.034 9.168 1.00 96.00 98 VAL A CA 1
ATOM 770 C C . VAL A 1 98 ? 6.132 -5.047 10.196 1.00 96.00 98 VAL A C 1
ATOM 772 O O . VAL A 1 98 ? 5.455 -4.672 11.149 1.00 96.00 98 VAL A O 1
ATOM 775 N N . SER A 1 99 ? 6.466 -6.330 10.044 1.00 95.25 99 SER A N 1
ATOM 776 C CA . SER A 1 99 ? 5.897 -7.453 10.807 1.00 95.25 99 SER A CA 1
ATOM 777 C C . SER A 1 99 ? 5.997 -7.291 12.326 1.00 95.25 99 SER A C 1
ATOM 779 O O . SER A 1 99 ? 5.052 -7.588 13.044 1.00 95.25 99 SER A O 1
ATOM 781 N N . LYS A 1 100 ? 7.106 -6.744 12.839 1.00 95.56 100 LYS A N 1
ATOM 782 C CA . LYS A 1 100 ? 7.287 -6.498 14.283 1.00 95.56 100 LYS A CA 1
ATOM 783 C C . LYS A 1 100 ? 6.348 -5.421 14.843 1.00 95.56 100 LYS A C 1
ATOM 785 O O . LYS A 1 100 ? 6.170 -5.352 16.055 1.00 95.56 100 LYS A O 1
ATOM 790 N N . LYS A 1 101 ? 5.783 -4.575 13.978 1.00 95.81 101 LYS A N 1
ATOM 791 C CA . LYS A 1 101 ? 4.869 -3.473 14.316 1.00 95.81 101 LYS A CA 1
ATOM 792 C C . LYS A 1 101 ? 3.401 -3.851 14.103 1.00 95.81 101 LYS A C 1
ATOM 794 O O . LYS A 1 101 ? 2.518 -3.157 14.600 1.00 95.81 101 LYS A O 1
ATOM 799 N N . ILE A 1 102 ? 3.143 -4.942 13.380 1.00 94.81 102 ILE A N 1
ATOM 800 C CA . ILE A 1 102 ? 1.805 -5.451 13.086 1.00 94.81 102 ILE A CA 1
ATOM 801 C C . ILE A 1 102 ? 1.599 -6.762 13.846 1.00 94.81 102 ILE A C 1
ATOM 803 O O . ILE A 1 102 ? 2.074 -7.817 13.440 1.00 94.81 102 ILE A O 1
ATOM 807 N N . GLY A 1 103 ? 0.887 -6.689 14.971 1.00 89.94 103 GLY A N 1
ATOM 808 C CA . GLY A 1 103 ? 0.460 -7.878 15.710 1.00 89.94 103 GLY A CA 1
ATOM 809 C C . GLY A 1 103 ? -0.851 -8.463 15.179 1.00 89.94 103 GLY A C 1
ATOM 810 O O . GLY A 1 103 ? -1.511 -7.860 14.336 1.00 89.94 103 GLY A O 1
ATOM 811 N N . GLY A 1 104 ? -1.268 -9.598 15.746 1.00 92.50 104 GLY A N 1
ATOM 812 C CA . GLY A 1 104 ? -2.593 -10.191 15.521 1.00 92.50 104 GLY A CA 1
ATOM 813 C C . GLY A 1 104 ? -2.784 -10.857 14.155 1.00 92.50 104 GLY A C 1
ATOM 814 O O . GLY A 1 104 ? -1.824 -11.120 13.436 1.00 92.50 104 GLY A O 1
ATOM 815 N N . ASP A 1 105 ? -4.041 -11.158 13.823 1.00 94.94 105 ASP A N 1
ATOM 816 C CA . ASP A 1 105 ? -4.418 -11.722 12.523 1.00 94.94 105 ASP A CA 1
ATOM 817 C C . ASP A 1 105 ? -4.416 -10.619 11.458 1.00 94.94 105 ASP A C 1
ATOM 819 O O . ASP A 1 105 ? -5.108 -9.605 11.592 1.00 94.94 105 ASP A O 1
ATOM 823 N N . LEU A 1 106 ? -3.613 -10.795 10.408 1.00 96.50 106 LEU A N 1
ATOM 824 C CA . LEU A 1 106 ? -3.419 -9.757 9.399 1.00 96.50 106 LEU A CA 1
ATOM 825 C C . LEU A 1 106 ? -4.719 -9.443 8.649 1.00 96.50 106 LEU A C 1
ATOM 827 O O . LEU A 1 106 ? -4.988 -8.283 8.346 1.00 96.50 106 LEU A O 1
ATOM 831 N N . PHE A 1 107 ? -5.567 -10.442 8.401 1.00 97.38 107 PHE A N 1
ATOM 832 C CA . PHE A 1 107 ? -6.837 -10.208 7.724 1.00 97.38 107 PHE A CA 1
ATOM 833 C C . PHE A 1 107 ? -7.828 -9.435 8.593 1.00 97.38 107 PHE A C 1
ATOM 835 O O . PHE A 1 107 ? -8.466 -8.525 8.080 1.00 97.38 107 PHE A O 1
ATOM 842 N N . GLN A 1 108 ? -7.922 -9.709 9.895 1.00 97.00 108 GLN A N 1
ATOM 843 C CA . GLN A 1 108 ? -8.755 -8.924 10.815 1.00 97.00 108 GLN A CA 1
ATOM 844 C C . GLN A 1 108 ? -8.351 -7.448 10.846 1.00 97.00 108 GLN A C 1
ATOM 846 O O . GLN A 1 108 ? -9.225 -6.583 10.894 1.00 97.00 108 GLN A O 1
ATOM 851 N N . LEU A 1 109 ? -7.049 -7.145 10.765 1.00 97.88 109 LEU A N 1
ATOM 852 C CA . LEU A 1 109 ? -6.592 -5.767 10.585 1.00 97.88 109 LEU A CA 1
ATOM 853 C C . LEU A 1 109 ? -7.181 -5.180 9.301 1.00 97.88 109 LEU A C 1
ATOM 855 O O . LEU A 1 109 ? -7.844 -4.147 9.354 1.00 97.88 109 LEU A O 1
ATOM 859 N N . PHE A 1 110 ? -6.974 -5.836 8.159 1.00 98.44 110 PHE A N 1
ATOM 860 C CA . PHE A 1 110 ? -7.431 -5.313 6.872 1.00 98.44 110 PHE A CA 1
ATOM 861 C C . PHE A 1 110 ? -8.954 -5.262 6.719 1.00 98.44 110 PHE A C 1
ATOM 863 O O . PHE A 1 110 ? -9.435 -4.332 6.082 1.00 98.44 110 PHE A O 1
ATOM 870 N N . ASP A 1 111 ? -9.713 -6.172 7.327 1.00 98.06 111 ASP A N 1
ATOM 871 C CA . ASP A 1 111 ? -11.181 -6.141 7.336 1.00 98.06 111 ASP A CA 1
ATOM 872 C C . ASP A 1 111 ? -11.703 -4.894 8.066 1.00 98.06 111 ASP A C 1
ATOM 874 O O . ASP A 1 111 ? -12.610 -4.221 7.580 1.00 98.06 111 ASP A O 1
ATOM 878 N N . VAL A 1 112 ? -11.056 -4.495 9.171 1.00 98.06 112 VAL A N 1
ATOM 879 C CA . VAL A 1 112 ? -11.360 -3.217 9.837 1.00 98.06 112 VAL A CA 1
ATOM 880 C C . VAL A 1 112 ? -10.895 -2.026 9.00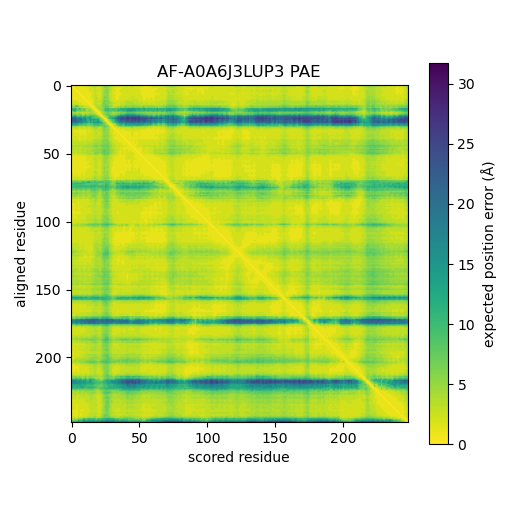0 1.00 98.06 112 VAL A C 1
ATOM 882 O O . VAL A 1 112 ? -11.647 -1.064 8.847 1.00 98.06 112 VAL A O 1
ATOM 885 N N . LEU A 1 113 ? -9.679 -2.054 8.441 1.00 98.56 113 LEU A N 1
ATOM 886 C CA . LEU A 1 113 ? -9.173 -0.943 7.621 1.00 98.56 113 LEU A CA 1
ATOM 887 C C . LEU A 1 113 ? -10.019 -0.730 6.353 1.00 98.56 113 LEU A C 1
ATOM 889 O O . LEU A 1 113 ? -10.217 0.411 5.935 1.00 98.56 113 LEU A O 1
ATOM 893 N N . ALA A 1 114 ? -10.564 -1.800 5.768 1.00 98.12 114 ALA A N 1
ATOM 894 C CA . ALA A 1 114 ? -11.432 -1.750 4.594 1.00 98.12 114 ALA A CA 1
ATOM 895 C C . ALA A 1 114 ? -12.741 -0.993 4.840 1.00 98.12 114 ALA A C 1
ATOM 897 O O . ALA A 1 114 ? -13.315 -0.463 3.886 1.00 98.12 114 ALA A O 1
ATOM 898 N N . CYS A 1 115 ? -13.169 -0.869 6.100 1.00 98.44 115 CYS A N 1
ATOM 899 C CA . CYS A 1 115 ? -14.332 -0.078 6.483 1.00 98.44 115 CYS A CA 1
ATOM 900 C C . CYS A 1 115 ? -14.176 1.418 6.255 1.00 98.44 115 CYS A C 1
ATOM 902 O O . CYS A 1 115 ? -15.172 2.132 6.336 1.00 98.44 115 CYS A O 1
ATOM 904 N N . TYR A 1 116 ? -12.967 1.911 6.011 1.00 98.19 116 TYR A N 1
ATOM 905 C CA . TYR A 1 116 ? -12.708 3.333 5.884 1.00 98.19 116 TYR A CA 1
ATOM 906 C C . TYR A 1 116 ? -12.257 3.695 4.473 1.00 98.19 116 TYR A C 1
ATOM 908 O O . TYR A 1 116 ? -11.691 2.888 3.730 1.00 98.19 116 TYR A O 1
ATOM 916 N N . LYS A 1 117 ? -12.493 4.956 4.125 1.00 96.31 117 LYS A N 1
ATOM 917 C CA . LYS A 1 117 ? -11.901 5.634 2.974 1.00 96.31 117 LYS A CA 1
ATOM 918 C C . LYS A 1 117 ? -11.450 7.029 3.389 1.00 96.31 117 LYS A C 1
ATOM 920 O O . LYS A 1 117 ? -12.088 7.672 4.229 1.00 96.31 117 LYS A O 1
ATOM 925 N N . SER A 1 118 ? -10.367 7.499 2.784 1.00 95.69 118 SER A N 1
ATOM 926 C CA . SER A 1 118 ? -9.838 8.845 2.996 1.00 95.69 118 SER A CA 1
ATOM 927 C C . SER A 1 118 ? -10.114 9.734 1.788 1.00 95.69 118 SER A C 1
ATOM 929 O O . SER A 1 118 ? -9.879 9.323 0.651 1.00 95.69 118 SER A O 1
ATOM 931 N N . THR A 1 119 ? -10.507 10.976 2.029 1.00 92.81 119 THR A N 1
ATOM 932 C CA . THR A 1 119 ? -10.614 12.016 0.997 1.00 92.81 119 THR A CA 1
ATOM 933 C C . THR A 1 119 ? -9.801 13.234 1.399 1.00 92.81 119 THR A C 1
ATOM 935 O O . THR A 1 119 ? -9.769 13.589 2.576 1.00 92.81 119 THR A O 1
ATOM 938 N N . TRP A 1 120 ? -9.137 13.878 0.441 1.00 92.94 120 TRP A N 1
ATOM 939 C CA . TRP A 1 120 ? -8.437 15.133 0.695 1.00 92.94 120 TRP A CA 1
ATOM 940 C C . TRP A 1 120 ? -9.418 16.311 0.636 1.00 92.94 120 TRP A C 1
ATOM 942 O O . TRP A 1 120 ? -10.025 16.584 -0.398 1.00 92.94 120 TRP A O 1
ATOM 952 N N . ASP A 1 121 ? -9.586 17.015 1.754 1.00 93.12 121 ASP A N 1
ATOM 953 C CA . ASP A 1 121 ? -10.347 18.262 1.826 1.00 93.12 121 ASP A CA 1
ATOM 954 C C . ASP A 1 121 ? -9.413 19.420 1.439 1.00 93.12 121 ASP A C 1
ATOM 956 O O . ASP A 1 121 ? -8.607 19.883 2.251 1.00 93.12 121 ASP A O 1
ATOM 960 N N . HIS A 1 122 ? -9.512 19.887 0.188 1.00 89.00 122 HIS A N 1
ATOM 961 C CA . HIS A 1 122 ? -8.673 20.973 -0.338 1.00 89.00 122 HIS A CA 1
ATOM 962 C C . HIS A 1 122 ? -8.848 22.290 0.430 1.00 89.00 122 HIS A C 1
ATOM 964 O O . HIS A 1 122 ? -7.880 23.036 0.585 1.00 89.00 122 HIS A O 1
ATOM 970 N N . ALA A 1 123 ? -10.051 22.573 0.939 1.00 93.31 123 ALA A N 1
ATOM 971 C CA . ALA A 1 123 ? -10.321 23.802 1.680 1.00 93.31 123 ALA A CA 1
ATOM 972 C C . ALA A 1 123 ? -9.634 23.779 3.051 1.00 93.31 123 ALA A C 1
ATOM 974 O O . ALA A 1 123 ? -9.058 24.777 3.483 1.00 93.31 123 ALA A O 1
ATOM 975 N N . LYS A 1 124 ? -9.653 22.625 3.726 1.00 94.50 124 LYS A N 1
ATOM 976 C CA . LYS A 1 124 ? -9.045 22.451 5.055 1.00 94.50 124 LYS A CA 1
ATOM 977 C C . LYS A 1 124 ? -7.604 21.954 5.014 1.00 94.50 124 LYS A C 1
ATOM 979 O O . LYS A 1 124 ? -6.992 21.843 6.074 1.00 94.50 124 LYS A O 1
ATOM 984 N N . LYS A 1 125 ? -7.081 21.643 3.824 1.00 93.69 125 LYS A N 1
ATOM 985 C CA . LYS A 1 125 ? -5.751 21.061 3.595 1.00 93.69 125 LYS A CA 1
ATOM 986 C C . LYS A 1 125 ? -5.478 19.873 4.523 1.00 93.69 125 LYS A C 1
ATOM 988 O O . LYS A 1 125 ? -4.440 19.811 5.182 1.00 93.69 125 LYS A O 1
ATOM 993 N N . LYS A 1 126 ? -6.445 18.958 4.623 1.00 95.06 126 LYS A N 1
ATOM 994 C CA . LYS A 1 126 ? -6.337 17.763 5.466 1.00 95.06 126 LYS A CA 1
ATOM 995 C C . LYS A 1 126 ? -7.118 16.594 4.892 1.00 95.06 126 LYS A C 1
ATOM 997 O O . LYS A 1 126 ? -8.096 16.782 4.174 1.00 95.06 126 LYS A O 1
ATOM 1002 N N . TYR A 1 127 ? -6.737 15.389 5.295 1.00 94.94 127 TYR A N 1
ATOM 1003 C CA . TYR A 1 127 ? -7.551 14.209 5.045 1.00 94.94 127 TYR A CA 1
ATOM 1004 C C . TYR A 1 127 ? -8.767 14.173 5.963 1.00 94.94 127 TYR A C 1
ATOM 1006 O O . TYR A 1 127 ? -8.698 14.527 7.142 1.00 94.94 127 TYR A O 1
ATOM 1014 N N . THR A 1 128 ? -9.882 13.721 5.412 1.00 95.62 128 THR A N 1
ATOM 1015 C CA . THR A 1 128 ? -11.082 13.341 6.148 1.00 95.62 128 THR A CA 1
ATOM 1016 C C . THR A 1 128 ? -11.323 11.852 5.950 1.00 95.62 128 THR A C 1
ATOM 1018 O O . THR A 1 128 ? -11.160 11.327 4.846 1.00 95.62 128 THR A O 1
ATOM 1021 N N . VAL A 1 129 ? -11.687 11.163 7.030 1.00 96.81 129 VAL A N 1
ATOM 1022 C CA . VAL A 1 129 ? -12.037 9.741 7.002 1.00 96.81 129 VAL A CA 1
ATOM 1023 C C . VAL A 1 129 ? -13.546 9.588 7.095 1.00 96.81 129 VAL A C 1
ATOM 1025 O O . VAL A 1 129 ? -14.209 10.257 7.886 1.00 96.81 129 VAL A O 1
ATOM 1028 N N . SER A 1 130 ? -14.086 8.705 6.266 1.00 97.31 130 SER A N 1
ATOM 1029 C CA . SER A 1 130 ? -15.494 8.311 6.273 1.00 97.31 130 SER A CA 1
ATOM 1030 C C . SER A 1 130 ? -15.604 6.793 6.175 1.00 97.31 130 SER A C 1
ATOM 1032 O O . SER A 1 130 ? -14.642 6.127 5.783 1.00 97.31 130 SER A O 1
ATOM 1034 N N . LEU A 1 131 ? -16.768 6.246 6.529 1.00 97.88 131 LEU A N 1
ATOM 1035 C CA . LEU A 1 131 ? -17.039 4.835 6.281 1.00 97.88 131 LEU A CA 1
ATOM 1036 C C . LEU A 1 131 ? -17.147 4.567 4.774 1.00 97.88 131 LEU A C 1
ATOM 1038 O O . LEU A 1 131 ? -17.776 5.320 4.024 1.00 97.88 131 LEU A O 1
ATOM 1042 N N . ASP A 1 132 ? -16.551 3.465 4.341 1.00 97.12 132 ASP A N 1
ATOM 1043 C CA . ASP A 1 132 ? -16.763 2.874 3.032 1.00 97.12 132 ASP A CA 1
ATOM 1044 C C . ASP A 1 132 ? -17.978 1.944 3.108 1.00 97.12 132 ASP A C 1
ATOM 1046 O O . ASP A 1 132 ? -17.890 0.781 3.508 1.00 97.12 132 ASP A O 1
ATOM 1050 N N . THR A 1 133 ? -19.140 2.483 2.741 1.00 96.88 133 THR A N 1
ATOM 1051 C CA . THR A 1 133 ? -20.436 1.796 2.854 1.00 96.88 133 THR A CA 1
ATOM 1052 C C . THR A 1 133 ? -20.567 0.569 1.955 1.00 96.88 133 THR A C 1
ATOM 1054 O O . THR A 1 133 ? -21.513 -0.197 2.116 1.00 96.88 133 THR A O 1
ATOM 1057 N N . ARG A 1 134 ? -19.621 0.357 1.030 1.00 95.88 134 ARG A N 1
ATOM 1058 C CA . ARG A 1 134 ? -19.514 -0.884 0.250 1.00 95.88 134 ARG A CA 1
ATOM 1059 C C . ARG A 1 134 ? -19.065 -2.062 1.110 1.00 95.88 134 ARG A C 1
ATOM 1061 O O . ARG A 1 134 ? -19.424 -3.190 0.810 1.00 95.88 134 ARG A O 1
ATOM 1068 N N . PHE A 1 135 ? -18.270 -1.805 2.149 1.00 97.06 135 PHE A N 1
ATOM 1069 C CA . PHE A 1 135 ? -17.668 -2.850 2.976 1.00 97.06 135 PHE A CA 1
ATOM 1070 C C . PHE A 1 135 ? -18.225 -2.880 4.392 1.00 97.06 135 PHE A C 1
ATOM 1072 O O . PHE A 1 135 ? -18.245 -3.950 4.996 1.00 97.06 135 PHE A O 1
ATOM 1079 N N . CYS A 1 136 ? -18.679 -1.743 4.933 1.00 97.88 136 CYS A N 1
ATOM 1080 C CA . CYS A 1 136 ? -19.082 -1.659 6.334 1.00 97.88 136 CYS A CA 1
ATOM 1081 C C . CYS A 1 136 ? -20.300 -0.761 6.585 1.00 97.88 136 CYS A C 1
ATOM 1083 O O . CYS A 1 136 ? -20.614 0.160 5.836 1.00 97.88 136 CYS A O 1
ATOM 1085 N N . THR A 1 137 ? -20.969 -1.029 7.704 1.00 97.81 137 THR A N 1
ATOM 1086 C CA . THR A 1 137 ? -22.047 -0.221 8.296 1.00 97.81 137 THR A CA 1
ATOM 1087 C C . THR A 1 137 ? -21.626 0.277 9.684 1.00 97.81 137 THR A C 1
ATOM 1089 O O . THR A 1 137 ? -20.480 0.089 10.094 1.00 97.81 137 THR A O 1
ATOM 1092 N N . GLY A 1 138 ? -22.539 0.908 10.425 1.00 96.81 138 GLY A N 1
ATOM 1093 C CA . GLY A 1 138 ? -22.273 1.401 11.778 1.00 96.81 138 GLY A CA 1
ATOM 1094 C C . GLY A 1 138 ? -21.716 2.823 11.786 1.00 96.81 138 GLY A C 1
ATOM 1095 O O . GLY A 1 138 ? -22.156 3.670 11.009 1.00 96.81 138 GLY A O 1
ATOM 1096 N N . THR A 1 139 ? -20.780 3.090 12.695 1.00 97.12 139 THR A N 1
ATOM 1097 C CA . THR A 1 139 ? -20.178 4.416 12.914 1.00 97.12 139 THR A CA 1
ATOM 1098 C C . THR A 1 139 ? -18.658 4.362 12.773 1.00 97.12 139 THR A C 1
ATOM 1100 O O . THR A 1 139 ? -18.069 3.285 12.744 1.00 97.12 139 THR A O 1
ATOM 1103 N N . LEU A 1 140 ? -18.001 5.522 12.682 1.00 95.88 140 LEU A N 1
ATOM 1104 C CA . LEU A 1 140 ? -16.538 5.600 12.567 1.00 95.88 140 LEU A CA 1
ATOM 1105 C C . LEU A 1 140 ? -15.801 4.960 13.755 1.00 95.88 140 LEU A C 1
ATOM 1107 O O . LEU A 1 140 ? -14.757 4.351 13.568 1.00 95.88 140 LEU A O 1
ATOM 1111 N N . ASP A 1 141 ? -16.343 5.071 14.965 1.00 95.88 141 ASP A N 1
ATOM 1112 C CA . ASP A 1 141 ? -15.778 4.485 16.184 1.00 95.88 141 ASP A CA 1
ATOM 1113 C C . ASP A 1 141 ? -16.174 3.013 16.391 1.00 95.88 141 ASP A C 1
ATOM 1115 O O . ASP A 1 141 ? -15.581 2.320 17.219 1.00 95.88 141 ASP A O 1
ATOM 1119 N N . LYS A 1 142 ? -17.184 2.527 15.660 1.00 96.50 142 LYS A N 1
ATOM 1120 C CA . LYS A 1 142 ? -17.710 1.156 15.745 1.00 96.50 142 LYS A CA 1
ATOM 1121 C C . LYS A 1 142 ? -18.146 0.668 14.360 1.00 96.50 142 LYS A C 1
ATOM 1123 O O . LYS A 1 142 ? -19.344 0.455 14.130 1.00 96.50 142 LYS A O 1
ATOM 1128 N N . PRO A 1 143 ? -17.202 0.510 13.418 1.00 97.31 143 PRO A N 1
ATOM 1129 C CA . PRO A 1 143 ? -17.532 -0.010 12.108 1.00 97.31 143 PRO A CA 1
ATOM 1130 C C . PRO A 1 143 ? -17.954 -1.476 12.231 1.00 97.31 143 PRO A C 1
ATOM 1132 O O . PRO A 1 143 ? -17.419 -2.237 13.042 1.00 97.31 143 PRO A O 1
ATOM 1135 N N . LYS A 1 144 ? -18.909 -1.885 11.404 1.00 97.31 144 LYS A N 1
ATOM 1136 C CA . LYS A 1 144 ? -19.385 -3.264 11.324 1.00 97.31 144 LYS A CA 1
ATOM 1137 C C . LYS A 1 144 ? -19.198 -3.782 9.905 1.00 97.31 144 LYS A C 1
ATOM 1139 O O . LYS A 1 144 ? -19.873 -3.295 8.998 1.00 97.31 144 LYS A O 1
ATOM 1144 N N . SER A 1 145 ? -18.316 -4.766 9.734 1.00 96.38 145 SER A N 1
ATOM 1145 C CA . SER A 1 145 ? -18.078 -5.418 8.441 1.00 96.38 145 SER A CA 1
ATOM 1146 C C . SER A 1 145 ? -19.364 -6.035 7.888 1.00 96.38 145 SER A C 1
ATOM 1148 O O . SER A 1 145 ? -20.162 -6.626 8.622 1.00 96.38 145 SER A O 1
ATOM 1150 N N . LEU A 1 146 ? -19.564 -5.875 6.582 1.00 96.81 146 LEU A N 1
ATOM 1151 C CA . LEU A 1 146 ? -20.581 -6.568 5.792 1.00 96.81 146 LEU A CA 1
ATOM 1152 C C . LEU A 1 146 ? -20.065 -7.911 5.247 1.00 96.81 146 LEU A C 1
ATOM 1154 O O . LEU A 1 146 ? -20.794 -8.587 4.534 1.00 96.81 146 LEU A O 1
ATOM 1158 N N . ASN A 1 147 ? -18.823 -8.303 5.563 1.00 94.62 147 ASN A N 1
ATOM 1159 C CA . ASN A 1 147 ? -18.096 -9.446 4.990 1.00 94.62 147 ASN A CA 1
ATOM 1160 C C . ASN A 1 147 ? -17.814 -9.359 3.478 1.00 94.62 147 ASN A C 1
ATOM 1162 O O . ASN A 1 147 ? -17.174 -10.255 2.929 1.00 94.62 147 ASN A O 1
ATOM 1166 N N . GLU A 1 148 ? -18.206 -8.269 2.813 1.00 96.38 148 GLU A N 1
ATOM 1167 C CA . GLU A 1 148 ? -17.940 -8.042 1.387 1.00 96.38 148 GLU A CA 1
ATOM 1168 C C . GLU A 1 148 ? -16.439 -8.066 1.081 1.00 96.38 148 GLU A C 1
ATOM 1170 O O . GLU A 1 148 ? -16.010 -8.674 0.104 1.00 96.38 148 GLU A O 1
ATOM 1175 N N . PHE A 1 149 ? -15.612 -7.485 1.959 1.00 97.19 149 PHE A N 1
ATOM 1176 C CA . PHE A 1 149 ? -14.158 -7.459 1.786 1.00 97.19 149 PHE A CA 1
ATOM 1177 C C . PHE A 1 149 ? -13.542 -8.867 1.769 1.00 97.19 149 PHE A C 1
ATOM 1179 O O . PHE A 1 149 ? -12.680 -9.153 0.940 1.00 97.19 149 PHE A O 1
ATOM 1186 N N . ALA A 1 150 ? -14.032 -9.779 2.615 1.00 96.44 150 ALA A N 1
ATOM 1187 C CA . ALA A 1 150 ? -13.592 -11.175 2.634 1.00 96.44 150 ALA A CA 1
ATOM 1188 C C . ALA A 1 150 ? -13.937 -11.932 1.339 1.00 96.44 150 ALA A C 1
ATOM 1190 O O . ALA A 1 150 ? -13.211 -12.847 0.942 1.00 96.44 150 ALA A O 1
ATOM 1191 N N . GLY A 1 151 ? -15.048 -11.564 0.694 1.00 96.06 151 GLY A N 1
ATOM 1192 C CA . GLY A 1 151 ? -15.518 -12.163 -0.557 1.00 96.06 151 GLY A CA 1
ATOM 1193 C C . GLY A 1 151 ? -14.798 -11.651 -1.807 1.00 96.06 151 GLY A C 1
ATOM 1194 O O . GLY A 1 151 ? -14.887 -12.277 -2.868 1.00 96.06 151 GLY A O 1
ATOM 1195 N N . LYS A 1 152 ? -14.061 -10.538 -1.705 1.00 96.62 152 LYS A N 1
ATOM 1196 C CA . LYS A 1 152 ? -13.354 -9.933 -2.839 1.00 96.62 152 LYS A CA 1
ATOM 1197 C C . LYS A 1 152 ? -12.348 -10.905 -3.437 1.00 96.62 152 LYS A C 1
ATOM 1199 O O . LYS A 1 152 ? -11.623 -11.608 -2.733 1.00 96.62 152 LYS A O 1
ATOM 1204 N N . THR A 1 153 ? -12.331 -10.949 -4.761 1.00 95.94 153 THR A N 1
ATOM 1205 C CA . THR A 1 153 ? -11.614 -11.977 -5.502 1.00 95.94 153 THR A CA 1
ATOM 1206 C C . THR A 1 153 ? -11.205 -11.450 -6.872 1.00 95.94 153 THR A C 1
ATOM 1208 O O . THR A 1 153 ? -12.021 -10.832 -7.556 1.00 95.94 153 THR A O 1
ATOM 1211 N N . TYR A 1 154 ? -9.965 -11.720 -7.273 1.00 94.25 154 TYR A N 1
ATOM 1212 C CA . TYR A 1 154 ? -9.515 -11.556 -8.653 1.00 94.25 154 TYR A CA 1
ATOM 1213 C C . TYR A 1 154 ? -9.853 -12.805 -9.463 1.00 94.25 154 TYR A C 1
ATOM 1215 O O . TYR A 1 154 ? -9.572 -13.915 -9.007 1.00 94.25 154 TYR A O 1
ATOM 1223 N N . LYS A 1 155 ? -10.442 -12.631 -10.650 1.00 92.38 155 LYS A N 1
ATOM 1224 C CA . LYS A 1 155 ? -10.814 -13.735 -11.551 1.00 92.38 155 LYS A CA 1
ATOM 1225 C C . LYS A 1 155 ? -10.492 -13.382 -13.000 1.00 92.38 155 LYS A C 1
ATOM 1227 O O . LYS A 1 155 ? -10.918 -12.321 -13.454 1.00 92.38 155 LYS A O 1
ATOM 1232 N N . ASP A 1 156 ? -9.800 -14.271 -13.707 1.00 86.75 156 ASP A N 1
ATOM 1233 C CA . ASP A 1 156 ? -9.678 -14.264 -15.175 1.00 86.75 156 ASP A CA 1
ATOM 1234 C C . ASP A 1 156 ? -9.362 -15.680 -15.687 1.00 86.75 156 ASP A C 1
ATOM 1236 O O . ASP A 1 156 ? -8.600 -16.414 -15.061 1.00 86.75 156 ASP A O 1
ATOM 1240 N N . GLY A 1 157 ? -9.959 -16.081 -16.811 1.00 76.12 157 GLY A N 1
ATOM 1241 C CA . GLY A 1 157 ? -9.575 -17.296 -17.545 1.00 76.12 157 GLY A CA 1
ATOM 1242 C C . GLY A 1 157 ? -9.594 -18.617 -16.760 1.00 76.12 157 GLY A C 1
ATOM 1243 O O . GLY A 1 157 ? -8.888 -19.548 -17.133 1.00 76.12 157 GLY A O 1
ATOM 1244 N N . GLY A 1 158 ? -10.368 -18.716 -15.673 1.00 83.38 158 GLY A N 1
ATOM 1245 C CA . GLY A 1 158 ? -10.406 -19.894 -14.792 1.00 83.38 158 GLY A CA 1
ATOM 1246 C C . GLY A 1 158 ? -9.367 -19.893 -13.663 1.00 83.38 158 GLY A C 1
ATOM 1247 O O . GLY A 1 158 ? -9.348 -20.822 -12.857 1.00 83.38 158 GLY A O 1
ATOM 1248 N N . VAL A 1 159 ? -8.541 -18.849 -13.565 1.00 91.25 159 VAL A N 1
ATOM 1249 C CA . VAL A 1 159 ? -7.639 -18.598 -12.438 1.00 91.25 159 VAL A CA 1
ATOM 1250 C C . VAL A 1 159 ? -8.311 -17.626 -11.472 1.00 91.25 159 VAL A C 1
ATOM 1252 O O . VAL A 1 159 ? -8.880 -16.608 -11.873 1.00 91.25 159 VAL A O 1
ATOM 1255 N N . GLU A 1 160 ? -8.242 -17.935 -10.181 1.00 94.69 160 GLU A N 1
ATOM 1256 C CA . GLU A 1 160 ? -8.904 -17.175 -9.126 1.00 94.69 160 GLU A CA 1
ATOM 1257 C C . GLU A 1 160 ? -7.972 -16.959 -7.930 1.00 94.69 160 GLU A C 1
ATOM 1259 O O . GLU A 1 160 ? -7.250 -17.870 -7.521 1.00 94.69 160 GLU A O 1
ATOM 1264 N N . MET A 1 161 ? -8.019 -15.765 -7.334 1.00 95.19 161 MET A N 1
ATOM 1265 C CA . MET A 1 161 ? -7.384 -15.486 -6.047 1.00 95.19 161 MET A CA 1
ATOM 1266 C C . MET A 1 161 ? -8.316 -14.696 -5.133 1.00 95.19 161 MET A C 1
ATOM 1268 O O . MET A 1 161 ? -8.641 -13.535 -5.394 1.00 95.19 161 MET A O 1
ATOM 1272 N N . ASN A 1 162 ? -8.690 -15.313 -4.015 1.00 96.81 162 ASN A N 1
ATOM 1273 C CA . ASN A 1 162 ? -9.462 -14.667 -2.964 1.00 96.81 162 ASN A CA 1
ATOM 1274 C C . ASN A 1 162 ? -8.577 -13.752 -2.094 1.00 96.81 162 ASN A C 1
ATOM 1276 O O . ASN A 1 162 ? -7.499 -14.148 -1.642 1.00 96.81 162 ASN A O 1
ATOM 1280 N N . VAL A 1 163 ? -9.061 -12.538 -1.824 1.00 97.19 163 VAL A N 1
ATOM 1281 C CA . VAL A 1 163 ? -8.350 -11.498 -1.062 1.00 97.19 163 VAL A CA 1
ATOM 1282 C C . VAL A 1 163 ? -8.084 -11.923 0.378 1.00 97.19 163 VAL A C 1
ATOM 1284 O O . VAL A 1 163 ? -6.984 -11.700 0.881 1.00 97.19 163 VAL A O 1
ATOM 1287 N N . LYS A 1 164 ? -9.052 -12.562 1.045 1.00 97.38 164 LYS A N 1
ATOM 1288 C CA . LYS A 1 164 ? -8.867 -13.039 2.419 1.00 97.38 164 LYS A CA 1
ATOM 1289 C C . LYS A 1 164 ? -7.756 -14.079 2.491 1.00 97.38 164 LYS A C 1
ATOM 1291 O O . LYS A 1 164 ? -6.847 -13.925 3.302 1.00 97.38 164 LYS A O 1
ATOM 1296 N N . ALA A 1 165 ? -7.796 -15.091 1.625 1.00 96.56 165 ALA A N 1
ATOM 1297 C CA . ALA A 1 165 ? -6.760 -16.119 1.572 1.00 96.56 165 ALA A CA 1
ATOM 1298 C C . ALA A 1 165 ? -5.373 -15.511 1.314 1.00 96.56 165 ALA A C 1
ATOM 1300 O O . ALA A 1 165 ? -4.415 -15.851 2.008 1.00 96.56 165 ALA A O 1
ATOM 1301 N N . TRP A 1 166 ? -5.276 -14.569 0.369 1.00 96.62 166 TRP A N 1
ATOM 1302 C CA . TRP A 1 166 ? -4.034 -13.852 0.089 1.00 96.62 166 TRP A CA 1
ATOM 1303 C C . TRP A 1 166 ? -3.495 -13.111 1.314 1.00 96.62 166 TRP A C 1
ATOM 1305 O O . TRP A 1 166 ? -2.364 -13.375 1.720 1.00 96.62 166 TRP A O 1
ATOM 1315 N N . ILE A 1 167 ? -4.297 -12.247 1.941 1.00 97.38 167 ILE A N 1
ATOM 1316 C CA . ILE A 1 167 ? -3.860 -11.445 3.091 1.00 97.38 167 ILE A CA 1
ATOM 1317 C C . ILE A 1 167 ? -3.494 -12.335 4.286 1.00 97.38 167 ILE A C 1
ATOM 1319 O O . ILE A 1 167 ? -2.485 -12.080 4.936 1.00 97.38 167 ILE A O 1
ATOM 1323 N N . GLN A 1 168 ? -4.259 -13.397 4.566 1.00 95.31 168 GLN A N 1
ATOM 1324 C CA . GLN A 1 168 ? -3.932 -14.343 5.644 1.00 95.31 168 GLN A CA 1
ATOM 1325 C C . GLN A 1 168 ? -2.626 -15.109 5.386 1.00 95.31 168 GLN A C 1
ATOM 1327 O O . GLN A 1 168 ? -1.943 -15.486 6.335 1.00 95.31 168 GLN A O 1
ATOM 1332 N N . GLY A 1 169 ? -2.275 -15.338 4.118 1.00 94.62 169 GLY A N 1
ATOM 1333 C CA . GLY A 1 169 ? -1.032 -16.005 3.733 1.00 94.62 169 GLY A CA 1
ATOM 1334 C C . GLY A 1 169 ? 0.217 -15.127 3.862 1.00 94.62 169 GLY A C 1
ATOM 1335 O O . GLY A 1 169 ? 1.320 -15.662 3.999 1.00 94.62 169 GLY A O 1
ATOM 1336 N N . ILE A 1 170 ? 0.076 -13.796 3.848 1.00 95.12 170 ILE A N 1
ATOM 1337 C CA . ILE A 1 170 ? 1.219 -12.883 3.974 1.00 95.12 170 ILE A CA 1
ATOM 1338 C C . ILE A 1 170 ? 1.871 -13.058 5.354 1.00 95.12 170 ILE A C 1
ATOM 1340 O O . ILE A 1 170 ? 1.242 -12.886 6.394 1.00 95.12 170 ILE A O 1
ATOM 1344 N N . GLY A 1 171 ? 3.163 -13.384 5.367 1.00 85.69 171 GL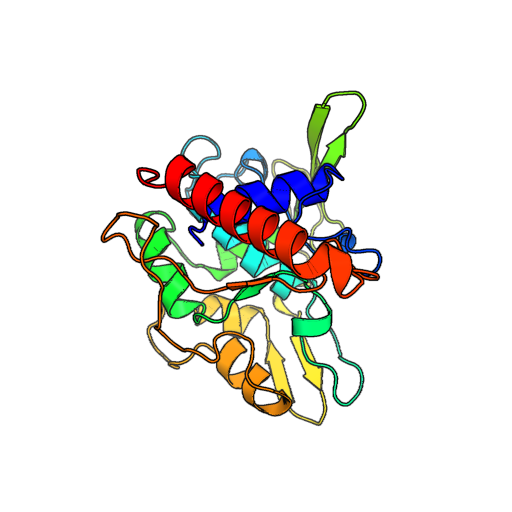Y A N 1
ATOM 1345 C CA . GLY A 1 171 ? 3.943 -13.568 6.594 1.00 85.69 171 GLY A CA 1
ATOM 1346 C C . GLY A 1 171 ? 3.809 -14.946 7.249 1.00 85.69 171 GLY A C 1
ATOM 1347 O O . GLY A 1 171 ? 4.612 -15.262 8.124 1.00 85.69 171 GLY A O 1
ATOM 1348 N N . ALA A 1 172 ? 2.889 -15.802 6.788 1.00 84.25 172 ALA A N 1
ATOM 1349 C CA . ALA A 1 172 ? 2.742 -17.181 7.270 1.00 84.25 172 ALA A CA 1
ATOM 1350 C C . ALA A 1 172 ? 3.859 -18.125 6.772 1.00 84.25 172 ALA A C 1
ATOM 1352 O O . ALA A 1 172 ? 3.952 -19.274 7.197 1.00 84.25 172 ALA A O 1
ATOM 1353 N N . GLY A 1 173 ? 4.728 -17.651 5.874 1.00 59.84 173 GLY A N 1
ATOM 1354 C CA . GLY A 1 173 ? 5.914 -18.377 5.415 1.00 59.84 173 GLY A CA 1
ATOM 1355 C C . GLY A 1 173 ? 5.660 -19.438 4.340 1.00 59.84 173 GLY A C 1
ATOM 1356 O O . GLY A 1 173 ? 6.635 -19.930 3.778 1.00 59.84 173 GLY A O 1
ATOM 1357 N N . GLN A 1 174 ? 4.402 -19.758 4.014 1.00 62.69 174 GLN A N 1
ATOM 1358 C CA . GLN A 1 174 ? 4.008 -20.597 2.876 1.00 62.69 174 GLN A CA 1
ATOM 1359 C C . GLN A 1 174 ? 2.594 -20.234 2.362 1.00 62.69 174 GLN A C 1
ATOM 1361 O O . GLN A 1 174 ? 1.727 -19.923 3.180 1.00 62.69 174 GLN A O 1
ATOM 1366 N N . PRO A 1 175 ? 2.336 -20.343 1.041 1.00 65.62 175 PRO A N 1
ATOM 1367 C CA . PRO A 1 175 ? 3.330 -20.584 -0.005 1.00 65.62 175 PRO A CA 1
ATOM 1368 C C . PRO A 1 175 ? 4.266 -19.375 -0.198 1.00 65.62 175 PRO A C 1
ATOM 1370 O O . PRO A 1 175 ? 3.888 -18.227 0.042 1.00 65.62 175 PRO A O 1
ATOM 1373 N N . SER A 1 176 ? 5.514 -19.652 -0.591 1.00 76.06 176 SER A N 1
ATOM 1374 C CA . SER A 1 176 ? 6.425 -18.660 -1.175 1.00 76.06 176 SER A CA 1
ATOM 1375 C C . SER A 1 176 ? 6.596 -18.978 -2.666 1.00 76.06 176 SER A C 1
ATOM 1377 O O . SER A 1 176 ? 6.972 -20.108 -2.991 1.00 76.06 176 SER A O 1
ATOM 1379 N N . PRO A 1 177 ? 6.335 -18.031 -3.583 1.00 87.62 177 PRO A N 1
ATOM 1380 C CA . PRO A 1 177 ? 5.960 -16.639 -3.320 1.00 87.62 177 PRO A CA 1
ATOM 1381 C C . PRO A 1 177 ? 4.513 -16.508 -2.810 1.00 87.62 177 PRO A C 1
ATOM 1383 O O . PRO A 1 177 ? 3.769 -17.489 -2.821 1.00 87.62 177 PRO A O 1
ATOM 1386 N N . ASP A 1 178 ? 4.114 -15.312 -2.353 1.00 93.94 178 ASP A N 1
ATOM 1387 C CA . ASP A 1 178 ? 2.752 -15.096 -1.847 1.00 93.94 178 ASP A CA 1
ATOM 1388 C C . ASP A 1 178 ? 1.676 -15.378 -2.916 1.00 93.94 178 ASP A C 1
ATOM 1390 O O . ASP A 1 178 ? 1.957 -15.465 -4.119 1.00 93.94 178 ASP A O 1
ATOM 1394 N N . LEU A 1 179 ? 0.427 -15.560 -2.471 1.00 95.12 179 LEU A N 1
ATOM 1395 C CA . LEU A 1 179 ? -0.672 -15.959 -3.356 1.00 95.12 179 LEU A CA 1
ATOM 1396 C C . LEU A 1 179 ? -0.896 -14.976 -4.508 1.00 95.12 179 LEU A C 1
ATOM 1398 O O . LEU A 1 179 ? -1.278 -15.419 -5.589 1.00 95.12 179 LEU A O 1
ATOM 1402 N N . PHE A 1 180 ? -0.602 -13.687 -4.331 1.00 95.12 180 PHE A N 1
ATOM 1403 C CA . PHE A 1 180 ? -0.820 -12.706 -5.384 1.00 95.12 180 PHE A CA 1
ATOM 1404 C C . PHE A 1 180 ? 0.265 -12.728 -6.441 1.00 95.12 180 PHE A C 1
ATOM 1406 O O . PHE A 1 180 ? -0.042 -12.676 -7.629 1.00 95.12 180 PHE A O 1
ATOM 1413 N N . THR A 1 181 ? 1.513 -12.943 -6.037 1.00 95.12 181 THR A N 1
ATOM 1414 C CA . THR A 1 181 ? 2.576 -13.276 -6.988 1.00 95.12 181 THR A CA 1
ATOM 1415 C C . THR A 1 181 ? 2.271 -14.565 -7.745 1.00 95.12 181 THR A C 1
ATOM 1417 O O . THR A 1 181 ? 2.509 -14.650 -8.946 1.00 95.12 181 THR A O 1
ATOM 1420 N N . THR A 1 182 ? 1.738 -15.586 -7.070 1.00 94.25 182 THR A N 1
ATOM 1421 C CA . THR A 1 182 ? 1.360 -16.849 -7.727 1.00 94.25 182 THR A CA 1
ATOM 1422 C C . THR A 1 182 ? 0.217 -16.648 -8.720 1.00 94.25 182 THR A C 1
ATOM 1424 O O . THR A 1 182 ? 0.264 -17.192 -9.820 1.00 94.25 182 THR A O 1
ATOM 1427 N N . PHE A 1 183 ? -0.777 -15.839 -8.361 1.00 94.00 183 PHE A N 1
ATOM 1428 C CA . PHE A 1 183 ? -1.879 -15.465 -9.237 1.00 94.00 183 PHE A CA 1
ATOM 1429 C C . PHE A 1 183 ? -1.387 -14.696 -10.470 1.00 94.00 183 PHE A C 1
ATOM 1431 O O . PHE A 1 183 ? -1.663 -15.114 -11.594 1.00 94.00 183 PHE A O 1
ATOM 1438 N N . ASP A 1 184 ? -0.598 -13.635 -10.274 1.00 93.75 184 ASP A N 1
ATOM 1439 C CA . ASP A 1 184 ? -0.169 -12.732 -11.349 1.00 93.75 184 ASP A CA 1
ATOM 1440 C C . ASP A 1 184 ? 0.767 -13.398 -12.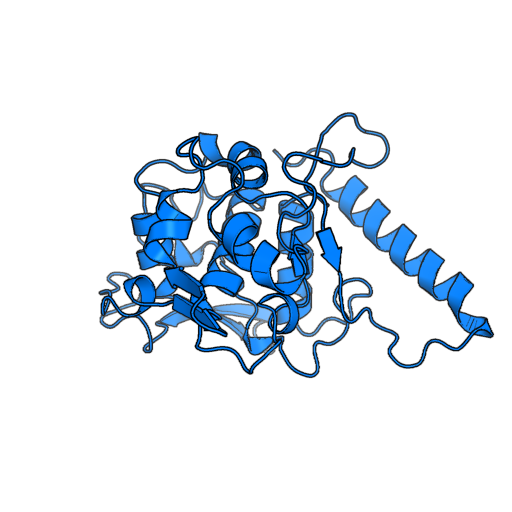381 1.00 93.75 184 ASP A C 1
ATOM 1442 O O . ASP A 1 184 ? 0.801 -13.003 -13.548 1.00 93.75 184 ASP A O 1
ATOM 1446 N N . LYS A 1 185 ? 1.465 -14.481 -11.998 1.00 93.31 185 LYS A N 1
ATOM 1447 C CA . LYS A 1 185 ? 2.261 -15.325 -12.915 1.00 93.31 185 LYS A CA 1
ATOM 1448 C C . LYS A 1 185 ? 1.461 -15.927 -14.071 1.00 93.31 185 LYS A C 1
ATOM 1450 O O . LYS A 1 185 ? 2.066 -16.264 -15.083 1.00 93.31 185 LYS A O 1
ATOM 1455 N N . ASN A 1 186 ? 0.144 -16.075 -13.932 1.00 91.81 186 ASN A N 1
ATOM 1456 C CA . ASN A 1 186 ? -0.714 -16.584 -15.007 1.00 91.81 186 ASN A CA 1
ATOM 1457 C C . ASN A 1 186 ? -0.984 -15.537 -16.100 1.00 91.81 186 ASN A C 1
ATOM 1459 O O . ASN A 1 186 ? -1.578 -15.874 -17.119 1.00 91.81 186 ASN A O 1
ATOM 1463 N N . PHE A 1 187 ? -0.542 -14.292 -15.901 1.00 89.12 187 PHE A N 1
ATOM 1464 C CA . PHE A 1 187 ? -0.715 -13.200 -16.854 1.00 89.12 187 PHE A CA 1
ATOM 1465 C C . PHE A 1 187 ? 0.647 -12.731 -17.357 1.00 89.12 187 PHE A C 1
ATOM 1467 O O . PHE A 1 187 ? 1.051 -13.050 -18.470 1.00 89.12 187 PHE A O 1
ATOM 1474 N N . ASP A 1 188 ? 1.394 -12.018 -16.519 1.00 88.06 188 ASP A N 1
ATOM 1475 C CA . ASP A 1 188 ? 2.707 -11.484 -16.892 1.00 88.06 188 ASP A CA 1
ATOM 1476 C C . ASP A 1 188 ? 3.748 -11.542 -15.767 1.00 88.06 188 ASP A C 1
ATOM 1478 O O . ASP A 1 188 ? 4.921 -11.242 -16.001 1.00 88.06 188 ASP A O 1
ATOM 1482 N N . GLY A 1 189 ? 3.344 -11.960 -14.562 1.00 91.94 189 GLY A N 1
ATOM 1483 C CA . GLY A 1 189 ? 4.236 -12.164 -13.425 1.00 91.94 189 GLY A CA 1
ATOM 1484 C C . GLY A 1 189 ? 4.960 -10.897 -12.984 1.00 91.94 189 GLY A C 1
ATOM 1485 O O . GLY A 1 189 ? 6.102 -10.970 -12.526 1.00 91.94 189 GLY A O 1
ATOM 1486 N N . SER A 1 190 ? 4.347 -9.730 -13.152 1.00 91.88 190 SER A N 1
ATOM 1487 C CA . SER A 1 190 ? 4.937 -8.465 -12.747 1.00 91.88 190 SER A CA 1
ATOM 1488 C C . SER A 1 190 ? 4.873 -8.233 -11.237 1.00 91.88 190 SER A C 1
ATOM 1490 O O . SER A 1 190 ? 5.866 -7.805 -10.639 1.00 91.88 190 SER A O 1
ATOM 1492 N N . ILE A 1 191 ? 3.744 -8.548 -10.604 1.00 94.81 191 ILE A N 1
ATOM 1493 C CA . ILE A 1 191 ? 3.497 -8.325 -9.176 1.00 94.81 191 ILE A CA 1
ATOM 1494 C C . ILE A 1 191 ? 4.269 -9.357 -8.354 1.00 94.81 191 ILE A C 1
ATOM 1496 O O . ILE A 1 191 ? 4.021 -10.560 -8.420 1.00 94.81 191 ILE A O 1
ATOM 1500 N N . GLY A 1 192 ? 5.238 -8.888 -7.570 1.00 95.69 192 GLY A N 1
ATOM 1501 C CA . GLY A 1 192 ? 6.150 -9.740 -6.803 1.00 95.69 192 GLY A CA 1
ATOM 1502 C C . GLY A 1 192 ? 7.038 -10.646 -7.665 1.00 95.69 192 GLY A C 1
ATOM 1503 O O . GLY A 1 192 ? 7.655 -11.578 -7.152 1.00 95.69 192 GLY A O 1
ATOM 1504 N N . GLY A 1 193 ? 7.137 -10.389 -8.975 1.00 95.50 193 GLY A N 1
ATOM 1505 C CA . GLY A 1 193 ? 7.879 -11.225 -9.924 1.00 95.50 193 GLY A CA 1
ATOM 1506 C C . GLY A 1 193 ? 9.381 -11.336 -9.658 1.00 95.50 193 GLY A C 1
ATOM 1507 O O . GLY A 1 193 ? 10.031 -12.252 -10.157 1.00 95.50 193 GLY A O 1
ATOM 1508 N N . LEU A 1 194 ? 9.947 -10.423 -8.863 1.00 96.50 194 LEU A N 1
ATOM 1509 C CA . LEU A 1 194 ? 11.343 -10.480 -8.425 1.00 96.50 194 LEU A CA 1
ATOM 1510 C C . LEU A 1 194 ? 11.514 -11.213 -7.083 1.00 96.50 194 LEU A C 1
ATOM 1512 O O . LEU A 1 194 ? 12.634 -11.289 -6.574 1.00 96.50 194 LEU A O 1
ATOM 1516 N N . GLY A 1 195 ? 10.435 -11.771 -6.525 1.00 95.06 195 GLY A N 1
ATOM 1517 C CA . GLY A 1 195 ? 10.428 -12.504 -5.264 1.00 95.06 195 GLY A CA 1
ATOM 1518 C C . GLY A 1 195 ? 10.961 -11.651 -4.118 1.00 95.06 195 GLY A C 1
ATOM 1519 O O . GLY A 1 195 ? 10.543 -10.508 -3.926 1.00 95.06 195 GLY A O 1
ATOM 1520 N N . SER A 1 196 ? 11.951 -12.181 -3.400 1.00 95.19 196 SER A N 1
ATOM 1521 C CA . SER A 1 196 ? 12.547 -11.518 -2.242 1.00 95.19 196 SER A CA 1
ATOM 1522 C C . SER A 1 196 ? 13.636 -10.496 -2.575 1.00 95.19 196 SER A C 1
ATOM 1524 O O . SER A 1 196 ? 14.338 -10.052 -1.667 1.00 95.19 196 SER A O 1
ATOM 1526 N N . LYS A 1 197 ? 13.848 -10.153 -3.854 1.00 96.81 197 LYS A N 1
ATOM 1527 C CA . LYS A 1 197 ? 14.842 -9.139 -4.227 1.00 96.81 197 LYS A CA 1
ATOM 1528 C C . LYS A 1 197 ? 14.425 -7.762 -3.712 1.00 96.81 197 LYS A C 1
ATOM 1530 O O . LYS A 1 197 ? 13.251 -7.395 -3.772 1.00 96.81 197 LYS A O 1
ATOM 1535 N N . THR A 1 198 ? 15.411 -7.003 -3.263 1.00 96.75 198 THR A N 1
ATOM 1536 C CA . THR A 1 198 ? 15.305 -5.640 -2.733 1.00 96.75 198 THR A CA 1
ATOM 1537 C C . THR A 1 198 ? 16.330 -4.740 -3.428 1.00 96.75 198 THR A C 1
ATOM 1539 O O . THR A 1 198 ? 17.197 -5.218 -4.165 1.00 96.75 198 THR A O 1
ATOM 1542 N N . GLU A 1 199 ? 16.225 -3.430 -3.224 1.00 94.69 199 GLU A N 1
ATOM 1543 C CA . GLU A 1 199 ? 17.285 -2.471 -3.550 1.00 94.69 199 GLU A CA 1
ATOM 1544 C C . GLU A 1 199 ? 17.880 -1.871 -2.279 1.00 94.69 199 GLU A C 1
ATOM 1546 O O . GLU A 1 199 ? 17.254 -1.874 -1.217 1.00 94.69 199 GLU A O 1
ATOM 1551 N N . LEU A 1 200 ? 19.086 -1.321 -2.399 1.00 94.56 200 LEU A N 1
ATOM 1552 C CA . LEU A 1 200 ? 19.706 -0.553 -1.330 1.00 94.56 200 LEU A CA 1
ATOM 1553 C C . LEU A 1 200 ? 19.263 0.906 -1.406 1.00 94.56 200 LEU A C 1
ATOM 1555 O O . LEU A 1 200 ? 19.259 1.526 -2.470 1.00 94.56 200 LEU A O 1
ATOM 1559 N N . MET A 1 201 ? 18.943 1.473 -0.250 1.00 92.25 201 MET A N 1
ATOM 1560 C CA . MET A 1 201 ? 18.735 2.908 -0.100 1.00 92.25 201 MET A CA 1
ATOM 1561 C C . MET A 1 201 ? 19.957 3.692 -0.594 1.00 92.25 201 MET A C 1
ATOM 1563 O O . MET A 1 201 ? 21.103 3.280 -0.406 1.00 92.25 201 MET A O 1
ATOM 1567 N N . TYR A 1 202 ? 19.726 4.861 -1.196 1.00 89.25 202 TYR A N 1
ATOM 1568 C CA . TYR A 1 202 ? 20.810 5.684 -1.735 1.00 89.25 202 TYR A CA 1
ATOM 1569 C C . TYR A 1 202 ? 21.816 6.027 -0.624 1.00 89.25 202 TYR A C 1
ATOM 1571 O O . TYR A 1 202 ? 21.439 6.577 0.411 1.00 89.25 202 TYR A O 1
ATOM 1579 N N . LYS A 1 203 ? 23.094 5.672 -0.832 1.00 89.31 203 LYS A N 1
ATOM 1580 C CA . LYS A 1 203 ? 24.190 5.833 0.148 1.00 89.31 203 LYS A CA 1
ATOM 1581 C C . LYS A 1 203 ? 23.944 5.143 1.504 1.00 89.31 203 LYS A C 1
ATOM 1583 O O . LYS A 1 203 ? 24.427 5.612 2.533 1.00 89.31 203 LYS A O 1
ATOM 1588 N N . SER A 1 204 ? 23.209 4.033 1.529 1.00 90.44 204 SER A N 1
ATOM 1589 C CA . SER A 1 204 ? 22.911 3.266 2.743 1.00 90.44 204 SER A CA 1
ATOM 1590 C C . SER A 1 204 ? 22.885 1.761 2.458 1.00 90.44 204 SER A C 1
ATOM 1592 O O . SER A 1 204 ? 22.659 1.336 1.332 1.00 90.44 204 SER A O 1
ATOM 1594 N N . ALA A 1 205 ? 23.112 0.944 3.490 1.00 91.12 205 ALA A N 1
ATOM 1595 C CA . ALA A 1 205 ? 22.983 -0.515 3.418 1.00 91.12 205 ALA A CA 1
ATOM 1596 C C . ALA A 1 205 ? 21.560 -1.010 3.750 1.00 91.12 205 ALA A C 1
ATOM 1598 O O . ALA A 1 205 ? 21.318 -2.213 3.783 1.00 91.12 205 ALA A O 1
ATOM 1599 N N . ARG A 1 206 ? 20.618 -0.099 4.039 1.00 93.56 206 ARG A N 1
ATOM 1600 C CA . ARG A 1 206 ? 19.217 -0.458 4.296 1.00 93.56 206 ARG A CA 1
ATOM 1601 C C . ARG A 1 206 ? 18.585 -0.988 3.011 1.00 93.56 206 ARG A C 1
ATOM 1603 O O . ARG A 1 206 ? 18.486 -0.255 2.029 1.00 93.56 206 ARG A O 1
ATOM 1610 N N . GLU A 1 207 ? 18.112 -2.225 3.060 1.00 95.00 207 GLU A N 1
ATOM 1611 C CA . GLU A 1 207 ? 17.329 -2.837 1.990 1.00 95.00 207 GLU A CA 1
ATOM 1612 C C . GLU A 1 207 ? 15.877 -2.351 2.020 1.00 95.00 207 GLU A C 1
ATOM 1614 O O . GLU A 1 207 ? 15.248 -2.282 3.079 1.00 95.00 207 GLU A O 1
ATOM 1619 N N . VAL A 1 208 ? 15.330 -2.034 0.850 1.00 96.19 208 VAL A N 1
ATOM 1620 C CA . VAL A 1 208 ? 13.940 -1.604 0.661 1.00 96.19 208 VAL A CA 1
ATOM 1621 C C . VAL A 1 208 ? 13.315 -2.318 -0.539 1.00 96.19 208 VAL A C 1
ATOM 1623 O O . VAL A 1 208 ? 14.041 -2.799 -1.413 1.00 96.19 208 VAL A O 1
ATOM 1626 N N . PRO A 1 209 ? 11.977 -2.435 -0.609 1.00 97.19 209 PRO A N 1
ATOM 1627 C CA . PRO A 1 209 ? 11.339 -3.153 -1.702 1.00 97.19 209 PRO A CA 1
ATOM 1628 C C . PRO A 1 209 ? 11.522 -2.436 -3.045 1.00 97.19 209 PRO A C 1
ATOM 1630 O O . PRO A 1 209 ? 11.640 -1.208 -3.112 1.00 97.19 209 PRO A O 1
ATOM 1633 N N . LEU A 1 210 ? 11.507 -3.227 -4.112 1.00 97.19 210 LEU A N 1
ATOM 1634 C CA . LEU A 1 210 ? 11.530 -2.786 -5.499 1.00 97.19 210 LEU A CA 1
ATOM 1635 C C . LEU A 1 210 ? 10.105 -2.509 -5.973 1.00 97.19 210 LEU A C 1
ATOM 1637 O O . LEU A 1 210 ? 9.214 -3.353 -5.834 1.00 97.19 210 LEU A O 1
ATOM 1641 N N . PHE A 1 211 ? 9.918 -1.353 -6.599 1.00 95.12 211 PHE A N 1
ATOM 1642 C CA . PHE A 1 211 ? 8.656 -0.947 -7.203 1.00 95.12 211 PHE A CA 1
ATOM 1643 C C . PHE A 1 211 ? 8.876 -0.548 -8.655 1.00 95.12 211 PHE A C 1
ATOM 1645 O O . PHE A 1 211 ? 9.886 0.058 -9.002 1.00 95.12 211 PHE A O 1
ATOM 1652 N N . GLU A 1 212 ? 7.905 -0.877 -9.494 1.00 92.19 212 GLU A N 1
ATOM 1653 C CA . GLU A 1 212 ? 7.747 -0.299 -10.817 1.00 92.19 212 GLU A CA 1
ATOM 1654 C C . GLU A 1 212 ? 6.639 0.750 -10.730 1.00 92.19 212 GLU A C 1
ATOM 1656 O O . GLU A 1 212 ? 5.506 0.449 -10.346 1.00 92.19 212 GLU A O 1
ATOM 1661 N N . PHE A 1 213 ? 6.984 1.988 -11.067 1.00 88.94 213 PHE A N 1
ATOM 1662 C CA . PHE A 1 213 ? 6.046 3.098 -11.131 1.00 88.94 213 PHE A CA 1
ATOM 1663 C C . PHE A 1 213 ? 5.581 3.277 -12.575 1.00 88.94 213 PHE A C 1
ATOM 1665 O O . PHE A 1 213 ? 6.385 3.514 -13.479 1.00 88.94 213 PHE A O 1
ATOM 1672 N N . ARG A 1 214 ? 4.279 3.117 -12.803 1.00 81.69 214 ARG A N 1
ATOM 1673 C CA . ARG A 1 214 ? 3.657 3.173 -14.127 1.00 81.69 214 ARG A CA 1
ATOM 1674 C C . ARG A 1 214 ? 2.976 4.516 -14.337 1.00 81.69 214 ARG A C 1
ATOM 1676 O O . ARG A 1 214 ? 2.557 5.170 -13.391 1.00 81.69 214 ARG A O 1
ATOM 1683 N N . GLY A 1 215 ? 2.840 4.904 -15.604 1.00 76.06 215 GLY A N 1
ATOM 1684 C CA . GLY A 1 215 ? 2.152 6.144 -15.960 1.00 76.06 215 GLY A CA 1
ATOM 1685 C C . GLY A 1 215 ? 2.859 7.386 -15.426 1.00 76.06 215 GLY A C 1
ATOM 1686 O O . GLY A 1 215 ? 2.182 8.308 -14.994 1.00 76.06 215 GLY A O 1
ATOM 1687 N N . LEU A 1 216 ? 4.201 7.399 -15.435 1.00 78.19 216 LEU A N 1
ATOM 1688 C CA . LEU A 1 216 ? 4.998 8.555 -15.019 1.00 78.19 216 LEU A CA 1
ATOM 1689 C C . LEU A 1 216 ? 4.524 9.838 -15.719 1.00 78.19 216 LEU A C 1
ATOM 1691 O O . LEU A 1 216 ? 4.004 9.792 -16.841 1.00 78.19 216 LEU A O 1
ATOM 1695 N N . MET A 1 217 ? 4.715 10.988 -15.069 1.00 67.88 217 MET A N 1
ATOM 1696 C CA . MET A 1 217 ? 4.263 12.285 -15.577 1.00 67.88 217 MET A CA 1
ATOM 1697 C C . MET A 1 217 ? 4.999 12.655 -16.872 1.00 67.88 217 MET A C 1
ATOM 1699 O O . MET A 1 217 ? 6.044 13.293 -16.854 1.00 67.88 217 MET A O 1
ATOM 1703 N N . GLY A 1 218 ? 4.463 12.229 -18.015 1.00 59.25 218 GLY A N 1
ATOM 1704 C CA . GLY A 1 218 ? 5.216 12.340 -19.256 1.00 59.25 218 GLY A CA 1
ATOM 1705 C C . GLY A 1 218 ? 4.638 11.605 -20.453 1.00 59.25 218 GLY A C 1
ATOM 1706 O O . GLY A 1 218 ? 5.390 11.216 -21.338 1.00 59.25 218 GLY A O 1
ATOM 1707 N N . GLY A 1 219 ? 3.313 11.429 -20.526 1.00 56.25 219 GLY A N 1
ATOM 1708 C CA . GLY A 1 219 ? 2.651 10.735 -21.646 1.00 56.25 219 GLY A CA 1
ATOM 1709 C C . GLY A 1 219 ? 2.990 11.277 -23.048 1.00 56.25 219 GLY A C 1
ATOM 1710 O O . GLY A 1 219 ? 2.694 10.620 -24.041 1.00 56.25 219 GLY A O 1
ATOM 1711 N N . HIS A 1 220 ? 3.653 12.438 -23.121 1.00 60.72 220 HIS A N 1
ATOM 1712 C CA . HIS A 1 220 ? 4.220 13.040 -24.326 1.00 60.72 220 HIS A CA 1
ATOM 1713 C C . HIS A 1 220 ? 5.660 13.548 -24.109 1.00 60.72 220 HIS A C 1
ATOM 1715 O O . HIS A 1 220 ? 6.000 14.650 -24.538 1.00 60.72 220 HIS A O 1
ATOM 1721 N N . ILE A 1 221 ? 6.515 12.793 -23.410 1.00 67.81 221 ILE A N 1
ATOM 1722 C CA . ILE A 1 221 ? 7.956 13.085 -23.398 1.00 67.81 221 ILE A CA 1
ATOM 1723 C C . ILE A 1 221 ? 8.483 12.849 -24.812 1.00 67.81 221 ILE A C 1
ATOM 1725 O O . ILE A 1 221 ? 8.521 11.719 -25.298 1.00 67.81 221 ILE A O 1
ATOM 1729 N N . ILE A 1 222 ? 8.871 13.929 -25.479 1.00 77.19 222 ILE A N 1
ATOM 1730 C CA . ILE A 1 222 ? 9.580 13.865 -26.754 1.00 77.19 222 ILE A CA 1
ATOM 1731 C C . ILE A 1 222 ? 11.057 13.556 -26.499 1.00 77.19 222 ILE A C 1
ATOM 1733 O O . ILE A 1 222 ? 11.585 13.833 -25.423 1.00 77.19 222 ILE A O 1
ATOM 1737 N N . THR A 1 223 ? 11.744 12.995 -27.495 1.00 80.44 223 THR A N 1
ATOM 1738 C CA . THR A 1 223 ? 13.151 12.575 -27.377 1.00 80.44 223 THR A CA 1
ATOM 1739 C C . THR A 1 223 ? 14.058 13.678 -26.822 1.00 80.44 223 THR A C 1
ATOM 1741 O O . THR A 1 223 ? 14.939 13.393 -26.016 1.00 80.44 223 THR A O 1
ATOM 1744 N N . GLU A 1 224 ? 13.800 14.935 -27.189 1.00 82.56 224 GLU A N 1
ATOM 1745 C CA . GLU A 1 224 ? 14.576 16.101 -26.749 1.00 82.56 224 GLU A CA 1
ATOM 1746 C C . GLU A 1 224 ? 14.496 16.360 -25.236 1.00 82.56 224 GLU A C 1
ATOM 1748 O O . GLU A 1 224 ? 15.463 16.837 -24.647 1.00 82.56 224 GLU A O 1
ATOM 1753 N N . THR A 1 225 ? 13.379 16.022 -24.583 1.00 84.31 225 THR A N 1
ATOM 1754 C CA . THR A 1 225 ? 13.175 16.263 -23.144 1.00 84.31 225 THR A CA 1
ATOM 1755 C C . THR A 1 225 ? 13.391 15.021 -22.284 1.00 84.31 225 THR A C 1
ATOM 1757 O O . THR A 1 225 ? 13.395 15.126 -21.055 1.00 84.31 225 THR A O 1
ATOM 1760 N N . LEU A 1 226 ? 13.637 13.856 -22.898 1.00 86.38 226 LEU A N 1
ATOM 1761 C CA . LEU A 1 226 ? 13.811 12.587 -22.186 1.00 86.38 226 LEU A CA 1
ATOM 1762 C C . LEU A 1 226 ? 14.947 12.643 -21.162 1.00 86.38 226 LEU A C 1
ATOM 1764 O O . LEU A 1 226 ? 14.767 12.198 -20.033 1.00 86.38 226 LEU A O 1
ATOM 1768 N N . GLY A 1 227 ? 16.098 13.220 -21.521 1.00 88.00 227 GLY A N 1
ATOM 1769 C CA . GLY A 1 227 ? 17.241 13.324 -20.608 1.00 88.00 227 GLY A CA 1
ATOM 1770 C C . GLY A 1 227 ? 16.914 14.128 -19.346 1.00 88.00 227 GLY A C 1
ATOM 1771 O O . GLY A 1 227 ? 17.173 13.675 -18.233 1.00 88.00 227 GLY A O 1
ATOM 1772 N N . THR A 1 228 ? 16.281 15.293 -19.509 1.00 88.25 228 THR A N 1
ATOM 1773 C CA . THR A 1 228 ? 15.855 16.143 -18.387 1.00 88.25 228 THR A CA 1
ATOM 1774 C C . THR A 1 228 ? 14.791 15.462 -17.533 1.00 88.25 228 THR A C 1
ATOM 1776 O O . THR A 1 228 ? 14.867 15.522 -16.308 1.00 88.25 228 THR A O 1
ATOM 1779 N N . PHE A 1 229 ? 13.835 14.777 -18.161 1.00 87.50 229 PHE A N 1
ATOM 1780 C CA . PHE A 1 229 ? 12.804 14.030 -17.449 1.00 87.50 229 PHE A CA 1
ATOM 1781 C C . PHE A 1 229 ? 13.386 12.870 -16.626 1.00 87.50 229 PHE A C 1
ATOM 1783 O O . PHE A 1 229 ? 13.057 12.703 -15.452 1.00 87.50 229 PHE A O 1
ATOM 1790 N N . MET A 1 230 ? 14.297 12.084 -17.202 1.00 88.88 230 MET A N 1
ATOM 1791 C CA . MET A 1 230 ? 14.947 10.997 -16.466 1.00 88.88 230 MET A CA 1
ATOM 1792 C C . MET A 1 230 ? 15.798 11.532 -15.310 1.00 88.88 230 MET A C 1
ATOM 1794 O O . MET A 1 230 ? 15.814 10.928 -14.240 1.00 88.88 230 MET A O 1
ATOM 1798 N N . ALA A 1 231 ? 16.440 12.692 -15.481 1.00 90.38 231 ALA A N 1
ATOM 1799 C CA . ALA A 1 231 ? 17.157 13.358 -14.398 1.00 90.38 231 ALA A CA 1
ATOM 1800 C C . ALA A 1 231 ? 16.220 13.822 -13.265 1.00 90.38 231 ALA A C 1
ATOM 1802 O O . ALA A 1 231 ? 16.599 13.734 -12.098 1.00 90.38 231 ALA A O 1
ATOM 1803 N N . SER A 1 232 ? 14.997 14.283 -13.567 1.00 88.94 232 SER A N 1
ATOM 1804 C CA . SER A 1 232 ? 14.021 14.623 -12.520 1.00 88.94 232 SER A CA 1
ATOM 1805 C C . SER A 1 232 ? 13.495 13.390 -11.787 1.00 88.94 232 SER A C 1
ATOM 1807 O O . SER A 1 232 ? 13.388 13.430 -10.565 1.00 88.94 232 SER A O 1
ATOM 1809 N N . VAL A 1 233 ? 13.241 12.287 -12.502 1.00 89.69 233 VAL A N 1
ATOM 1810 C CA . VAL A 1 233 ? 12.860 10.997 -11.896 1.00 89.69 233 VAL A CA 1
ATOM 1811 C C . VAL A 1 233 ? 13.947 10.503 -10.938 1.00 89.69 233 VAL A C 1
ATOM 1813 O O . VAL A 1 233 ? 13.654 10.191 -9.786 1.00 89.69 233 VAL A O 1
ATOM 1816 N N . ASP A 1 234 ? 15.205 10.464 -11.389 1.00 91.38 234 ASP A N 1
ATOM 1817 C CA . ASP A 1 234 ? 16.343 10.034 -10.565 1.00 91.38 234 ASP A CA 1
ATOM 1818 C C . ASP A 1 234 ? 16.508 10.920 -9.322 1.00 91.38 234 ASP A C 1
ATOM 1820 O O . ASP A 1 234 ? 16.657 10.421 -8.203 1.00 91.38 234 ASP A O 1
ATOM 1824 N N . LYS A 1 235 ? 16.386 12.240 -9.492 1.00 92.38 235 LYS A N 1
ATOM 1825 C CA . LYS A 1 235 ? 16.430 13.192 -8.381 1.00 92.38 235 LYS A CA 1
ATOM 1826 C C . LYS A 1 235 ? 15.325 12.931 -7.352 1.00 92.38 235 LYS A C 1
ATOM 1828 O O . LYS A 1 235 ? 15.631 12.875 -6.164 1.00 92.38 235 LYS A O 1
ATOM 1833 N N . GLU A 1 236 ? 14.077 12.740 -7.778 1.00 91.88 236 GLU A N 1
ATOM 1834 C CA . GLU A 1 236 ? 12.945 12.477 -6.874 1.00 91.88 236 GLU A CA 1
ATOM 1835 C C . GLU A 1 236 ? 13.144 11.171 -6.084 1.00 91.88 236 GLU A C 1
ATOM 1837 O O . GLU A 1 236 ? 12.946 11.135 -4.866 1.00 91.88 236 GLU A O 1
ATOM 1842 N N . ILE A 1 237 ? 13.642 10.112 -6.737 1.00 92.44 237 ILE A N 1
ATOM 1843 C CA . ILE A 1 237 ? 13.994 8.847 -6.069 1.00 92.44 237 ILE A CA 1
ATOM 1844 C C . ILE A 1 237 ? 15.082 9.075 -5.013 1.00 92.44 237 ILE A C 1
ATOM 1846 O O . ILE A 1 237 ? 14.943 8.623 -3.872 1.00 92.44 237 ILE A O 1
ATOM 1850 N N . GLN A 1 238 ? 16.156 9.792 -5.355 1.00 93.62 238 GLN A N 1
ATOM 1851 C CA . GLN A 1 238 ? 17.249 10.084 -4.421 1.00 93.62 238 GLN A CA 1
ATOM 1852 C C . GLN A 1 238 ? 16.800 10.964 -3.249 1.00 93.62 238 GLN A C 1
ATOM 1854 O O . GLN A 1 238 ? 17.255 10.754 -2.119 1.00 93.62 238 GLN A O 1
ATOM 1859 N N . GLU A 1 239 ? 15.903 11.922 -3.478 1.00 93.44 239 GLU A N 1
ATOM 1860 C CA . GLU A 1 239 ? 15.322 12.769 -2.434 1.00 93.44 239 GLU A CA 1
ATOM 1861 C C . GLU A 1 239 ? 14.472 11.949 -1.462 1.00 93.44 239 GLU A C 1
ATOM 1863 O O . GLU A 1 239 ? 14.662 12.063 -0.248 1.00 93.44 239 GLU A O 1
ATOM 1868 N N . LEU A 1 240 ? 13.612 11.054 -1.959 1.00 94.25 240 LEU A N 1
ATOM 1869 C CA . LEU A 1 240 ? 12.842 10.131 -1.119 1.00 94.25 240 LEU A CA 1
ATOM 1870 C C . LEU A 1 240 ? 13.757 9.174 -0.348 1.00 94.25 240 LEU A C 1
ATOM 1872 O O . LEU A 1 240 ? 13.579 8.987 0.858 1.00 94.25 240 LEU A O 1
ATOM 1876 N N . HIS A 1 241 ? 14.783 8.619 -0.998 1.00 94.44 241 HIS A N 1
ATOM 1877 C CA . HIS A 1 241 ? 15.773 7.775 -0.328 1.00 94.44 241 HIS A CA 1
ATOM 1878 C C . HIS A 1 241 ? 16.502 8.548 0.781 1.00 94.44 241 HIS A C 1
ATOM 1880 O O . HIS A 1 241 ? 16.644 8.051 1.895 1.00 94.44 241 HIS A O 1
ATOM 1886 N N . THR A 1 242 ? 16.914 9.787 0.526 1.00 93.88 242 THR A N 1
ATOM 1887 C CA . THR A 1 242 ? 17.607 10.620 1.520 1.00 93.88 242 THR A CA 1
ATOM 1888 C C . THR A 1 242 ? 16.685 10.988 2.683 1.00 93.88 242 THR A C 1
ATOM 1890 O O . THR A 1 242 ? 17.067 10.838 3.845 1.00 93.88 242 THR A O 1
ATOM 1893 N N . LYS A 1 243 ? 15.451 11.414 2.387 1.00 94.56 243 LYS A N 1
ATOM 1894 C CA . LYS A 1 243 ? 14.437 11.814 3.375 1.00 94.56 243 LYS A CA 1
ATOM 1895 C C . LYS A 1 243 ? 14.090 10.678 4.335 1.00 94.56 243 LYS A C 1
ATOM 1897 O O . LYS A 1 243 ? 13.976 10.912 5.536 1.00 94.56 243 LYS A O 1
ATOM 1902 N N . TYR A 1 244 ? 13.970 9.453 3.825 1.00 94.56 244 TYR A N 1
ATOM 1903 C CA . TYR A 1 244 ? 13.563 8.281 4.606 1.00 94.56 244 TYR A CA 1
ATOM 1904 C C . TYR A 1 244 ? 14.723 7.342 4.971 1.00 94.56 244 TYR A C 1
ATOM 1906 O O . TYR A 1 244 ? 14.496 6.256 5.498 1.00 94.56 244 TYR A O 1
ATOM 1914 N N . ALA A 1 245 ? 15.979 7.760 4.778 1.00 89.25 245 ALA A N 1
ATOM 1915 C CA . ALA A 1 245 ? 17.166 6.941 5.055 1.00 89.25 245 ALA A CA 1
ATOM 1916 C C . ALA A 1 245 ? 17.214 6.380 6.486 1.00 89.25 245 ALA A C 1
ATOM 1918 O O . ALA A 1 245 ? 17.702 5.270 6.696 1.00 89.25 245 ALA A O 1
ATOM 1919 N N . LYS A 1 246 ? 16.702 7.147 7.456 1.00 84.81 246 LYS A N 1
ATOM 1920 C CA . LYS A 1 246 ? 16.694 6.822 8.894 1.00 84.81 246 LYS A CA 1
ATOM 1921 C C . LYS A 1 246 ? 15.295 6.564 9.458 1.00 84.81 246 LYS A C 1
ATOM 1923 O O . LYS A 1 246 ? 15.148 6.485 10.674 1.00 84.81 246 LYS A O 1
ATOM 1928 N N . ALA A 1 247 ? 14.275 6.503 8.604 1.00 79.69 247 ALA A N 1
ATOM 1929 C CA . ALA A 1 247 ? 12.941 6.139 9.055 1.00 79.69 247 ALA A CA 1
ATOM 1930 C C . ALA A 1 247 ? 12.965 4.682 9.553 1.00 79.69 247 ALA A C 1
ATOM 1932 O O . ALA A 1 247 ? 13.662 3.845 8.977 1.00 79.69 247 ALA A O 1
ATOM 1933 N N . ALA A 1 248 ? 12.325 4.441 10.696 1.00 57.66 248 ALA A N 1
ATOM 1934 C CA . ALA A 1 248 ? 12.438 3.208 11.466 1.00 57.66 248 ALA A CA 1
ATOM 1935 C C . ALA A 1 248 ? 11.170 2.386 11.355 1.00 57.66 248 ALA A C 1
ATOM 1937 O O . ALA A 1 248 ? 10.071 2.935 11.608 1.00 57.66 248 ALA A O 1
#

Solvent-accessible surface area (backbone atoms only — not comparable to full-atom values): 13681 Å² total; per-residue (Å²): 87,46,44,44,42,50,33,49,52,50,50,37,50,63,65,69,45,93,38,58,62,52,11,83,52,90,85,36,62,84,44,55,46,60,53,52,53,71,65,22,71,69,27,55,58,78,39,38,40,86,72,64,44,56,43,51,32,19,48,50,13,53,55,47,14,57,45,71,60,35,39,77,47,59,87,95,57,52,79,66,79,52,41,52,74,35,44,24,22,18,60,38,54,55,39,64,79,39,44,92,79,55,55,74,60,59,39,65,34,48,54,58,44,51,25,44,44,61,45,64,38,76,89,76,71,41,78,45,80,44,71,26,71,85,26,20,48,82,44,87,82,53,66,38,73,67,58,46,61,58,66,22,30,35,36,45,98,92,48,75,46,46,38,39,63,35,45,53,33,49,70,64,77,52,66,79,66,28,57,58,31,60,53,34,51,79,69,77,27,59,43,17,55,56,35,80,48,60,42,64,36,67,98,46,88,54,73,25,42,34,65,48,62,40,65,40,60,50,95,77,65,48,83,90,48,43,65,62,52,52,51,51,47,53,48,54,52,48,49,40,28,58,74,46,67,79,68,129

Secondary structure (DSSP, 8-state):
--HHHHHHHHHHHHTT---SSS---TTTTTT-----GGGGTT-GGG--TTT--HHHHHHHHHHHHHHHT--BPPTT--GGGS-SEEESS-HHHHHHHHGGG--S-HHHHHHHHHTEEEEEETTTTEEEEEE-TTTEEEETTEEEE-SHHHH-EEEETTEEEEHHHHHHHTTS--SSS-HHHHHHTTTT--TTTTTT-EEEPTTS--EEE-EEEPS-S-TT--HHHHHHHHHHHHHHHHHHHHHTTT--

Organism: NCBI:txid1314786

Sequence (248 aa):
MPLEGLYSLLSDSKQQKMETLIGYDRYNGERLEYVTKDFFQTSPNKISSKAVTDDVLGFCSLVLSYAKAAESMQPNASPKMNIAIMPRTDFNTMFKQVSKKIGGDLFQLFDVLACYKSTWDHAKKKYTVSLDTRFCTGTLDKPKSLNEFAGKTYKDGGVEMNVKAWIQGIGAGQPSPDLFTTFDKNFDGSIGGLGSKTELMYKSAREVPLFEFRGLMGGHIITETLGTFMASVDKEIQELHTKYAKAA

Mean predicted aligned error: 4.7 Å

Foldseek 3Di:
DQLLLLLVVLVCLLVVHQDQLAHNCPPANVLFAQQALLLCCLVFLVQHSVLDFSSNRSLLRVLLSLLVLFDEDDALDFSCVRDQKAFLAFLLLSCVVCVVVHHDQQLSSNLSSNQWGWHQDPVVRDIDIDGPPQAWDDGSNDTHGPCVSQQRWHDYDHQIDGSSQQRRQRNVPPDPPTPSLVRRVVRPSRHNNVYNDFDAQDVGNDTHTDIRGHPGNPPPDDPVCVVVSVVSVVVSSNVSSVVCVPPD

pLDDT: mean 90.18, std 10.46, range [45.44, 98.62]